Protein AF-A0A074Z3B7-F1 (afdb_monomer_lite)

Structure (mmCIF, N/CA/C/O backbone):
data_AF-A0A074Z3B7-F1
#
_entry.id   AF-A0A074Z3B7-F1
#
loop_
_atom_site.group_PDB
_atom_site.id
_atom_site.type_symbol
_atom_site.label_atom_id
_atom_site.label_alt_id
_atom_site.label_comp_id
_atom_site.label_asym_id
_atom_site.label_entity_id
_atom_site.label_seq_id
_atom_site.pdbx_PDB_ins_code
_atom_site.Cartn_x
_atom_site.Cartn_y
_atom_site.Cartn_z
_atom_site.occupancy
_atom_site.B_iso_or_equiv
_atom_site.auth_seq_id
_atom_site.auth_comp_id
_atom_site.auth_asym_id
_atom_site.auth_atom_id
_atom_site.pdbx_PDB_model_num
ATOM 1 N N . MET A 1 1 ? 7.297 -13.290 53.039 1.00 40.12 1 MET A N 1
ATOM 2 C CA . MET A 1 1 ? 6.515 -14.105 52.081 1.00 40.12 1 MET A CA 1
ATOM 3 C C . MET A 1 1 ? 5.175 -13.427 51.893 1.00 40.12 1 MET A C 1
ATOM 5 O O . MET A 1 1 ? 4.177 -13.802 52.495 1.00 40.12 1 MET A O 1
ATOM 9 N N . GLU A 1 2 ? 5.227 -12.321 51.163 1.00 42.06 2 GLU A N 1
ATOM 10 C CA . GLU A 1 2 ? 4.151 -11.349 51.040 1.00 42.06 2 GLU A CA 1
ATOM 11 C C . GLU A 1 2 ? 3.386 -11.585 49.737 1.00 42.06 2 GLU A C 1
ATOM 13 O O . GLU A 1 2 ? 3.934 -12.048 48.737 1.00 42.06 2 GLU A O 1
ATOM 18 N N . LYS A 1 3 ? 2.086 -11.333 49.813 1.00 42.34 3 LYS A N 1
ATOM 19 C CA . LYS A 1 3 ? 1.048 -11.632 48.832 1.00 42.34 3 LYS A CA 1
ATOM 20 C C . LYS A 1 3 ? 1.344 -11.033 47.449 1.00 42.34 3 LYS A C 1
ATOM 22 O O . LYS A 1 3 ? 1.375 -9.820 47.297 1.00 42.34 3 LYS A O 1
ATOM 27 N N . LEU A 1 4 ? 1.364 -11.878 46.420 1.00 40.72 4 LEU A N 1
ATOM 28 C CA . LEU A 1 4 ? 0.989 -11.506 45.049 1.00 40.72 4 LEU A CA 1
ATOM 29 C C . LEU A 1 4 ? -0.261 -12.300 44.661 1.00 40.72 4 LEU A C 1
ATOM 31 O O . LEU A 1 4 ? -0.285 -13.097 43.728 1.00 40.72 4 LEU A O 1
ATOM 35 N N . THR A 1 5 ? -1.333 -12.089 45.425 1.00 40.31 5 THR A N 1
ATOM 36 C CA . THR A 1 5 ? -2.681 -12.359 44.935 1.00 40.31 5 THR A CA 1
ATOM 37 C C . THR A 1 5 ? -2.939 -11.396 43.790 1.00 40.31 5 THR A C 1
ATOM 39 O O . THR A 1 5 ? -3.138 -10.202 44.002 1.00 40.31 5 THR A O 1
ATOM 42 N N . PHE A 1 6 ? -2.895 -11.947 42.583 1.00 37.88 6 PHE A N 1
ATOM 43 C CA . PHE A 1 6 ? -3.385 -11.384 41.338 1.00 37.88 6 PHE A CA 1
ATOM 44 C C . PHE A 1 6 ? -4.831 -10.899 41.539 1.00 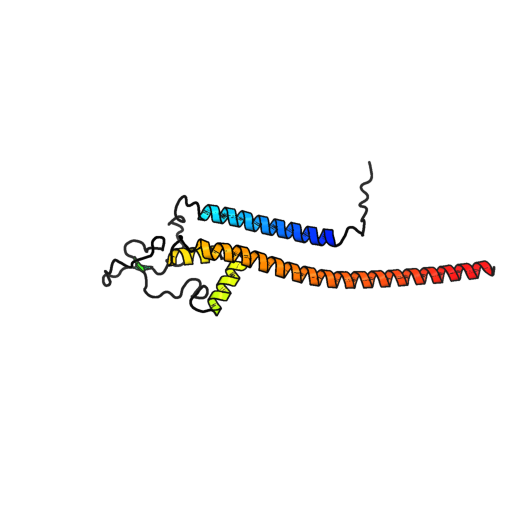37.88 6 PHE A C 1
ATOM 46 O O . PHE A 1 6 ? -5.793 -11.630 41.306 1.00 37.88 6 PHE A O 1
ATOM 53 N N . GLN A 1 7 ? -5.002 -9.675 42.047 1.00 35.88 7 GLN A N 1
ATOM 54 C CA . GLN A 1 7 ? -6.291 -9.004 42.027 1.00 35.88 7 GLN A CA 1
ATOM 55 C C . GLN A 1 7 ? -6.595 -8.669 40.571 1.00 35.88 7 GLN A C 1
ATOM 57 O O . GLN A 1 7 ? -6.155 -7.662 40.019 1.00 35.88 7 GLN A O 1
ATOM 62 N N . ALA A 1 8 ? -7.378 -9.547 39.954 1.00 42.56 8 ALA A N 1
ATOM 63 C CA . ALA A 1 8 ? -8.178 -9.220 38.796 1.00 42.56 8 ALA A CA 1
ATOM 64 C C . ALA A 1 8 ? -9.130 -8.075 39.179 1.00 42.56 8 ALA A C 1
ATOM 66 O O . ALA A 1 8 ? -10.217 -8.306 39.702 1.00 42.56 8 ALA A O 1
ATOM 67 N N . HIS A 1 9 ? -8.713 -6.831 38.943 1.00 36.38 9 HIS A N 1
ATOM 68 C CA . HIS A 1 9 ? -9.614 -5.683 38.879 1.00 36.38 9 HIS A CA 1
ATOM 69 C C . HIS A 1 9 ? -10.374 -5.740 37.541 1.00 36.38 9 HIS A C 1
ATOM 71 O O . HIS A 1 9 ? -9.754 -5.551 36.493 1.00 36.38 9 HIS A O 1
ATOM 77 N N . PRO A 1 10 ? -11.704 -5.958 37.516 1.00 48.88 10 PRO A N 1
ATOM 78 C CA . PRO A 1 10 ? -12.456 -6.116 36.271 1.00 48.88 10 PRO A CA 1
ATOM 79 C C . PRO A 1 10 ? -12.966 -4.778 35.695 1.00 48.88 10 PRO A C 1
ATOM 81 O O . PRO A 1 10 ? -13.980 -4.759 35.007 1.00 48.88 10 PRO A O 1
ATOM 84 N N . ILE A 1 11 ? -12.307 -3.650 35.992 1.00 47.75 11 ILE A N 1
ATOM 85 C CA . ILE A 1 11 ? -12.804 -2.291 35.670 1.00 47.75 11 ILE A CA 1
ATOM 86 C C . ILE A 1 11 ? -11.688 -1.390 35.105 1.00 47.75 11 ILE A C 1
ATOM 88 O O . ILE A 1 11 ? -11.757 -0.167 35.170 1.00 47.75 11 ILE A O 1
ATOM 92 N N . LEU A 1 12 ? -10.617 -1.957 34.543 1.00 48.41 12 LEU A N 1
ATOM 93 C CA . LEU A 1 12 ? -9.568 -1.143 33.921 1.00 48.41 12 LEU A CA 1
ATOM 94 C C . LEU A 1 12 ? -9.894 -0.846 32.448 1.00 48.41 12 LEU A C 1
ATOM 96 O O . LEU A 1 12 ? -9.324 -1.424 31.532 1.00 48.41 12 LEU A O 1
ATOM 100 N N . ASN A 1 13 ? -10.844 0.074 32.288 1.00 52.31 13 ASN A N 1
ATOM 101 C CA . ASN A 1 13 ? -11.147 0.950 31.154 1.00 52.31 13 ASN A CA 1
ATOM 102 C C . ASN A 1 13 ? -10.985 0.398 29.714 1.00 52.31 13 ASN A C 1
ATOM 104 O O . ASN A 1 13 ? -9.855 0.225 29.246 1.00 52.31 13 ASN A O 1
ATOM 108 N N . PRO A 1 14 ? -12.077 0.305 28.922 1.00 53.44 14 PRO A N 1
ATOM 109 C CA . PRO A 1 14 ? -12.024 -0.064 27.499 1.00 53.44 14 PRO A CA 1
ATOM 110 C C . PRO A 1 14 ? -11.185 0.920 26.672 1.00 53.44 14 PRO A C 1
ATOM 112 O O . PRO A 1 14 ? -10.509 0.520 25.728 1.00 53.44 14 PRO A O 1
ATOM 115 N N . PHE A 1 15 ? -11.104 2.182 27.100 1.00 47.88 15 PHE A N 1
ATOM 116 C CA . PHE A 1 15 ? -10.190 3.159 26.518 1.00 47.88 15 PHE A CA 1
ATOM 117 C C . PHE A 1 15 ? -8.730 2.745 26.631 1.00 47.88 15 PHE A C 1
ATOM 119 O O . PHE A 1 15 ? -7.983 3.024 25.708 1.00 47.88 15 PHE A O 1
ATOM 126 N N . ARG A 1 16 ? -8.313 2.059 27.704 1.00 53.72 16 ARG A N 1
ATOM 127 C CA . ARG A 1 16 ? -6.918 1.649 27.915 1.00 53.72 16 ARG A CA 1
ATOM 128 C C . ARG A 1 16 ? -6.552 0.453 27.040 1.00 53.72 16 ARG A C 1
ATOM 130 O O . ARG A 1 16 ? -5.456 0.446 26.505 1.00 53.72 16 ARG A O 1
ATOM 137 N N . ALA A 1 17 ? -7.452 -0.510 26.834 1.00 56.09 17 ALA A N 1
ATOM 138 C CA . ALA A 1 17 ? -7.214 -1.655 25.947 1.00 56.09 17 ALA A CA 1
ATOM 139 C C . ALA A 1 17 ? -7.190 -1.250 24.463 1.00 56.09 17 ALA A C 1
ATOM 141 O O . ALA A 1 17 ? -6.317 -1.696 23.717 1.00 56.09 17 ALA A O 1
ATOM 142 N N . THR A 1 18 ? -8.086 -0.352 24.045 1.00 56.75 18 THR A N 1
ATOM 143 C CA . THR A 1 18 ? -8.039 0.241 22.704 1.00 56.75 18 THR A CA 1
ATOM 144 C C . THR A 1 18 ? -6.824 1.155 22.567 1.00 56.75 18 THR A C 1
ATOM 146 O O . THR A 1 18 ? -6.118 1.039 21.576 1.00 56.75 18 THR A O 1
ATOM 149 N N . LEU A 1 19 ? -6.470 1.963 23.581 1.00 55.41 19 LEU A N 1
ATOM 150 C CA . LEU A 1 19 ? -5.220 2.740 23.577 1.00 55.41 19 LEU A CA 1
ATOM 151 C C . LEU A 1 19 ? -3.985 1.855 23.510 1.00 55.41 19 LEU A C 1
ATOM 153 O O . LEU A 1 19 ? -3.009 2.274 22.916 1.00 55.41 19 LEU A O 1
ATOM 157 N N . ILE A 1 20 ? -3.969 0.693 24.163 1.00 66.56 20 ILE A N 1
ATOM 158 C CA . ILE A 1 20 ? -2.819 -0.215 24.152 1.00 66.56 20 ILE A CA 1
ATOM 159 C C . ILE A 1 20 ? -2.705 -0.862 22.778 1.00 66.56 20 ILE A C 1
ATOM 161 O O . ILE A 1 20 ? -1.620 -0.842 22.224 1.00 66.56 20 ILE A O 1
ATOM 165 N N . ASN A 1 21 ? -3.796 -1.347 22.180 1.00 59.31 21 ASN A N 1
ATOM 166 C CA . ASN A 1 21 ? -3.753 -1.889 20.819 1.00 59.31 21 ASN A CA 1
ATOM 167 C C . ASN A 1 21 ? -3.415 -0.812 19.786 1.00 59.31 21 ASN A C 1
ATOM 169 O O . ASN A 1 21 ? -2.602 -1.052 18.903 1.00 59.31 21 ASN A O 1
ATOM 173 N N . VAL A 1 22 ? -3.959 0.396 19.931 1.00 63.12 22 VAL A N 1
ATOM 174 C CA . VAL A 1 22 ? -3.634 1.549 19.086 1.00 63.12 22 VAL A CA 1
ATOM 175 C C . VAL A 1 22 ? -2.201 2.006 19.324 1.00 63.12 22 VAL A C 1
ATOM 177 O O . VAL A 1 22 ? -1.519 2.276 18.356 1.00 63.12 22 VAL A O 1
ATOM 180 N N . LYS A 1 23 ? -1.685 2.017 20.559 1.00 65.88 23 LYS A N 1
ATOM 181 C CA . LYS A 1 23 ? -0.279 2.335 20.856 1.00 65.88 23 LYS A CA 1
ATOM 182 C C . LYS A 1 23 ? 0.667 1.257 20.374 1.00 65.88 23 LYS A C 1
ATOM 184 O O . LYS A 1 23 ? 1.717 1.617 19.884 1.00 65.88 23 LYS A O 1
ATOM 189 N N . VAL A 1 24 ? 0.327 -0.023 20.496 1.00 68.88 24 VAL A N 1
ATOM 190 C CA . VAL A 1 24 ? 1.123 -1.154 19.998 1.00 68.88 24 VAL A CA 1
ATOM 191 C C . VAL A 1 24 ? 1.102 -1.172 18.478 1.00 68.88 24 VAL A C 1
ATOM 193 O O . VAL A 1 24 ? 2.138 -1.407 17.874 1.00 68.88 24 VAL A O 1
ATOM 196 N N . THR A 1 25 ? -0.030 -0.852 17.852 1.00 63.62 25 THR A N 1
ATOM 197 C CA . THR A 1 25 ? -0.125 -0.775 16.393 1.00 63.62 25 THR A CA 1
ATOM 198 C C . THR A 1 25 ? 0.515 0.496 15.854 1.00 63.62 25 THR A C 1
ATOM 200 O O . THR A 1 25 ? 1.239 0.418 14.876 1.00 63.62 25 THR A O 1
ATOM 203 N N . LEU A 1 26 ? 0.363 1.644 16.517 1.00 61.47 26 LEU A N 1
ATOM 204 C CA . LEU A 1 26 ? 1.121 2.861 16.224 1.00 61.47 26 LEU A CA 1
ATOM 205 C C . LEU A 1 26 ? 2.604 2.654 16.492 1.00 61.47 26 LEU A C 1
ATOM 207 O O . LEU A 1 26 ? 3.389 3.140 15.703 1.00 61.47 26 LEU A O 1
ATOM 211 N N . LEU A 1 27 ? 3.016 1.928 17.534 1.00 67.38 27 LEU A N 1
ATOM 212 C CA . LEU A 1 27 ? 4.416 1.574 17.781 1.00 67.38 27 LEU A CA 1
ATOM 213 C C . LEU A 1 27 ? 4.923 0.629 16.702 1.00 67.38 27 LEU A C 1
ATOM 215 O O . LEU A 1 27 ? 5.980 0.891 16.165 1.00 67.38 27 LEU A O 1
ATOM 219 N N . ALA A 1 28 ? 4.190 -0.418 16.327 1.00 65.38 28 ALA A N 1
ATOM 220 C CA . ALA A 1 28 ? 4.590 -1.357 15.281 1.00 65.38 28 ALA A CA 1
ATOM 221 C C . ALA A 1 28 ? 4.605 -0.701 13.892 1.00 65.38 28 ALA A C 1
ATOM 223 O O . ALA A 1 28 ? 5.526 -0.932 13.115 1.00 65.38 28 ALA A O 1
ATOM 224 N N . CYS A 1 29 ? 3.624 0.153 13.596 1.00 61.91 29 CYS A N 1
ATOM 225 C CA . CYS A 1 29 ? 3.550 0.963 12.386 1.00 61.91 29 CYS A CA 1
ATOM 226 C C . CYS A 1 29 ? 4.651 2.019 12.389 1.00 61.91 29 CYS A C 1
ATOM 228 O O . CYS A 1 29 ? 5.319 2.173 11.384 1.00 61.91 29 CYS A O 1
ATOM 230 N N . SER A 1 30 ? 4.917 2.681 13.515 1.00 62.59 30 SER A N 1
ATOM 231 C CA . SER A 1 30 ? 6.027 3.632 13.642 1.00 62.59 30 SER A CA 1
ATOM 232 C C . SER A 1 30 ? 7.367 2.917 13.552 1.00 62.59 30 SER A C 1
ATOM 234 O O . SER A 1 30 ? 8.251 3.423 12.895 1.00 62.59 30 SER A O 1
ATOM 236 N N . PHE A 1 31 ? 7.533 1.720 14.114 1.00 63.81 31 PHE A N 1
ATOM 237 C CA . PHE A 1 31 ? 8.747 0.913 13.964 1.00 63.81 31 PHE A CA 1
ATOM 238 C C . PHE A 1 31 ? 8.930 0.447 12.521 1.00 63.81 31 PHE A C 1
ATOM 240 O O . PHE A 1 31 ? 10.048 0.493 12.017 1.00 63.81 31 PHE A O 1
ATOM 247 N N . ARG A 1 32 ? 7.858 0.033 11.832 1.00 66.94 32 ARG A N 1
ATOM 248 C CA . ARG A 1 32 ? 7.906 -0.303 10.403 1.00 66.94 32 ARG A CA 1
ATOM 249 C C . ARG A 1 32 ? 8.193 0.928 9.556 1.00 66.94 32 ARG A C 1
ATOM 251 O O . ARG A 1 32 ? 9.067 0.832 8.718 1.00 66.94 32 ARG A O 1
ATOM 258 N N . VAL A 1 33 ? 7.563 2.072 9.820 1.00 62.81 33 VAL A N 1
ATOM 259 C CA . VAL A 1 33 ? 7.764 3.351 9.114 1.00 62.81 33 VAL A CA 1
ATOM 260 C C . VAL A 1 33 ? 9.136 3.966 9.414 1.00 62.81 33 VAL A C 1
ATOM 262 O O . VAL A 1 33 ? 9.744 4.530 8.520 1.00 62.81 33 VAL A O 1
ATOM 265 N N . VAL A 1 34 ? 9.675 3.825 10.628 1.00 60.62 34 VAL A N 1
ATOM 266 C CA . VAL A 1 34 ? 11.030 4.272 11.004 1.00 60.62 34 VAL A CA 1
ATOM 267 C C . VAL A 1 34 ? 12.074 3.349 10.388 1.00 60.62 34 VAL A C 1
ATOM 269 O O . VAL A 1 34 ? 13.040 3.830 9.809 1.00 60.62 34 VAL A O 1
ATOM 272 N N . ARG A 1 35 ? 11.858 2.029 10.414 1.00 65.25 35 ARG A N 1
ATOM 273 C CA . ARG A 1 35 ? 12.704 1.068 9.693 1.00 65.25 35 ARG A CA 1
ATOM 274 C C . ARG A 1 35 ? 12.615 1.266 8.177 1.00 65.25 35 ARG A C 1
ATOM 276 O O . ARG A 1 35 ? 13.620 1.110 7.505 1.00 65.25 35 ARG A O 1
ATOM 283 N N . PHE A 1 36 ? 11.453 1.652 7.659 1.00 65.81 36 PHE A N 1
ATOM 284 C CA . PHE A 1 36 ? 11.189 2.001 6.261 1.00 65.81 36 PHE A CA 1
ATOM 285 C C . PHE A 1 36 ? 11.860 3.325 5.882 1.00 65.81 36 PHE A C 1
ATOM 287 O O . PHE A 1 36 ? 12.543 3.380 4.872 1.00 65.81 36 PHE A O 1
ATOM 294 N N . GLY A 1 37 ? 11.778 4.357 6.723 1.00 64.50 37 GLY A N 1
ATOM 295 C CA . GLY A 1 37 ? 12.479 5.628 6.548 1.00 64.50 37 GLY A CA 1
ATOM 296 C C . GLY A 1 37 ? 13.996 5.475 6.634 1.00 64.50 37 GLY A C 1
ATOM 297 O O . GLY A 1 37 ? 14.712 6.096 5.860 1.00 64.50 37 GLY A O 1
ATOM 298 N N . GLN A 1 38 ? 14.494 4.594 7.506 1.00 61.69 38 GLN A N 1
ATOM 299 C CA . GLN A 1 38 ? 15.915 4.262 7.603 1.00 61.69 38 GLN A CA 1
ATOM 300 C C . GLN A 1 38 ? 16.391 3.388 6.435 1.00 61.69 38 GLN A C 1
ATOM 302 O O . GLN A 1 38 ? 17.505 3.569 5.958 1.00 61.69 38 GLN A O 1
ATOM 307 N N . LEU A 1 39 ? 15.539 2.494 5.928 1.00 62.03 39 LEU A N 1
ATOM 308 C CA . LEU A 1 39 ? 15.786 1.715 4.716 1.00 62.03 39 LEU A CA 1
ATOM 309 C C . LEU A 1 39 ? 15.801 2.616 3.467 1.00 62.03 39 LEU A C 1
ATOM 311 O O . LEU A 1 39 ? 16.690 2.489 2.638 1.00 62.03 39 LEU A O 1
ATOM 315 N N . ILE A 1 40 ? 14.882 3.578 3.367 1.00 63.12 40 ILE A N 1
ATOM 316 C CA . ILE A 1 40 ? 14.863 4.588 2.300 1.00 63.12 40 ILE A CA 1
ATOM 317 C C . ILE A 1 40 ? 16.068 5.513 2.402 1.00 63.12 40 ILE A C 1
ATOM 319 O O . ILE A 1 40 ? 16.690 5.765 1.384 1.00 63.12 40 ILE A O 1
ATOM 323 N N . LEU A 1 41 ? 16.447 5.975 3.597 1.00 57.31 41 LEU A N 1
ATOM 324 C CA . LEU A 1 41 ? 17.668 6.764 3.783 1.00 57.31 41 LEU A CA 1
ATOM 325 C C . LEU A 1 41 ? 18.921 5.985 3.371 1.00 57.31 41 LEU A C 1
ATOM 327 O O . LEU A 1 41 ? 19.820 6.573 2.782 1.00 57.31 41 LEU A O 1
ATOM 331 N N . LEU A 1 42 ? 18.962 4.671 3.610 1.00 57.88 42 LEU A N 1
ATOM 332 C CA . LEU A 1 42 ? 20.016 3.795 3.088 1.00 57.88 42 LEU A CA 1
ATOM 333 C C . LEU A 1 42 ? 19.966 3.637 1.557 1.00 57.88 42 LEU A C 1
ATOM 335 O O . LEU A 1 42 ? 21.000 3.377 0.955 1.00 57.88 42 LEU A O 1
ATOM 339 N N . PHE A 1 43 ? 18.804 3.815 0.921 1.00 56.66 43 PHE A N 1
ATOM 340 C CA . PHE A 1 43 ? 18.666 3.793 -0.541 1.00 56.66 43 PHE A CA 1
ATOM 341 C C . PHE A 1 43 ? 18.907 5.155 -1.207 1.00 56.66 43 PHE A C 1
ATOM 343 O O . PHE A 1 43 ? 19.401 5.195 -2.329 1.00 56.66 43 PHE A O 1
ATOM 350 N N . THR A 1 44 ? 18.610 6.271 -0.534 1.00 55.81 44 THR A N 1
ATOM 351 C CA . THR A 1 44 ? 18.886 7.626 -1.039 1.00 55.81 44 THR A CA 1
ATOM 352 C C . THR A 1 44 ? 20.321 8.071 -0.752 1.00 55.81 44 THR A C 1
ATOM 354 O O . THR A 1 44 ? 20.862 8.889 -1.489 1.00 55.81 44 THR A O 1
ATOM 357 N N . VAL A 1 45 ? 20.954 7.547 0.308 1.00 49.72 45 VAL A N 1
ATOM 358 C CA . VAL A 1 45 ? 22.386 7.730 0.596 1.00 49.72 45 VAL A CA 1
ATOM 359 C C . VAL A 1 45 ? 23.141 6.530 0.026 1.00 49.72 45 VAL A C 1
ATOM 361 O O . VAL A 1 45 ? 23.458 5.573 0.719 1.00 49.72 45 VAL A O 1
ATOM 364 N N . ASN A 1 46 ? 23.364 6.593 -1.282 1.00 61.19 46 ASN A N 1
ATOM 365 C CA . ASN A 1 46 ? 24.074 5.625 -2.116 1.00 61.19 46 ASN A CA 1
ATOM 366 C C . ASN A 1 46 ? 25.561 5.532 -1.701 1.00 61.19 46 ASN A C 1
ATOM 368 O O . ASN A 1 46 ? 26.242 6.555 -1.808 1.00 61.19 46 ASN A O 1
ATOM 372 N N . PRO A 1 47 ? 26.121 4.377 -1.285 1.00 46.31 47 PRO A N 1
ATOM 373 C CA . PRO A 1 47 ? 27.567 4.216 -1.317 1.00 46.31 47 PRO A CA 1
ATOM 374 C C . PRO A 1 47 ? 28.043 3.451 -2.549 1.00 46.31 47 PRO A C 1
ATOM 376 O O . PRO A 1 47 ? 29.202 3.606 -2.878 1.00 46.31 47 PRO A O 1
ATOM 379 N N . ASP A 1 48 ? 27.186 2.696 -3.236 1.00 42.53 48 ASP A N 1
ATOM 380 C CA . ASP A 1 48 ? 27.420 2.116 -4.557 1.00 42.53 48 ASP A CA 1
ATOM 381 C C . ASP A 1 48 ? 26.101 1.514 -5.045 1.00 42.53 48 ASP A C 1
ATOM 383 O O . ASP A 1 48 ? 25.296 1.025 -4.244 1.00 42.53 48 ASP A O 1
ATOM 387 N N . ARG A 1 49 ? 25.894 1.525 -6.365 1.00 51.53 49 ARG A N 1
ATOM 388 C CA . ARG A 1 49 ? 24.858 0.748 -7.057 1.00 51.53 49 ARG A CA 1
ATOM 389 C C . ARG A 1 49 ? 24.649 -0.601 -6.360 1.00 51.53 49 ARG A C 1
ATOM 391 O O . ARG A 1 49 ? 25.636 -1.236 -5.985 1.00 51.53 49 ARG A O 1
ATOM 398 N N . LEU A 1 50 ? 23.390 -1.057 -6.268 1.00 45.78 50 LEU A N 1
ATOM 399 C CA . LEU A 1 50 ? 23.040 -2.468 -6.030 1.00 45.78 50 LEU A CA 1
ATOM 400 C C . LEU A 1 50 ? 24.163 -3.345 -6.612 1.00 45.78 50 LEU A C 1
ATOM 402 O O . LEU A 1 50 ? 24.479 -3.119 -7.788 1.00 45.78 50 LEU A O 1
ATOM 406 N N . PRO A 1 51 ? 24.810 -4.251 -5.847 1.00 41.34 51 PRO A N 1
ATOM 407 C CA . PRO A 1 51 ? 25.970 -4.970 -6.351 1.00 41.34 51 PRO A CA 1
ATOM 408 C C . PRO A 1 51 ? 25.590 -5.561 -7.703 1.00 41.34 51 PRO A C 1
ATOM 410 O O . PRO A 1 51 ? 24.655 -6.357 -7.802 1.00 41.34 51 PRO A O 1
ATOM 413 N N . LEU A 1 52 ? 26.291 -5.115 -8.749 1.00 44.19 52 LEU A N 1
ATOM 414 C CA . LEU A 1 52 ? 26.106 -5.487 -10.157 1.00 44.19 52 LEU A CA 1
ATOM 415 C C . LEU A 1 52 ? 26.401 -6.984 -10.412 1.00 44.19 52 LEU A C 1
ATOM 417 O O . LEU A 1 52 ? 26.727 -7.387 -11.523 1.00 44.19 52 LEU A O 1
ATOM 421 N N . SER A 1 53 ? 26.318 -7.820 -9.379 1.00 40.12 53 SER A N 1
ATOM 422 C CA . SER A 1 53 ? 26.791 -9.194 -9.328 1.00 40.12 53 SER A CA 1
ATOM 423 C C . SER A 1 53 ? 25.955 -10.092 -8.406 1.00 40.12 53 SER A C 1
ATOM 425 O O . SER A 1 53 ? 26.491 -11.047 -7.847 1.00 40.12 53 SER A O 1
ATOM 427 N N . LEU A 1 54 ? 24.636 -9.874 -8.267 1.00 42.44 54 LEU A N 1
ATOM 428 C CA . LEU A 1 54 ? 23.781 -11.026 -7.951 1.00 42.44 54 LEU A CA 1
ATOM 429 C C . LEU A 1 54 ? 23.523 -11.812 -9.249 1.00 42.44 54 LEU A C 1
ATOM 431 O O . LEU A 1 54 ? 22.907 -11.272 -10.169 1.00 42.44 54 LEU A O 1
ATOM 435 N N . PRO A 1 55 ? 23.952 -13.085 -9.338 1.00 43.47 55 PRO A N 1
ATOM 436 C CA . PRO A 1 55 ? 23.974 -13.864 -10.579 1.00 43.47 55 PRO A CA 1
ATOM 437 C C . PRO A 1 55 ? 22.581 -14.331 -11.043 1.00 43.47 55 PRO A C 1
ATOM 439 O O . PRO A 1 55 ? 22.477 -15.203 -11.895 1.00 43.47 55 PRO A O 1
ATOM 442 N N . ASN A 1 56 ? 21.505 -13.777 -10.478 1.00 45.88 56 ASN A N 1
ATOM 443 C CA . ASN A 1 56 ? 20.121 -14.137 -10.776 1.00 45.88 56 ASN A CA 1
ATOM 444 C C . ASN A 1 56 ? 19.173 -12.944 -10.548 1.00 45.88 56 ASN A C 1
ATOM 446 O O . ASN A 1 56 ? 18.180 -13.038 -9.827 1.00 45.88 56 ASN A O 1
ATOM 450 N N . ARG A 1 57 ? 19.451 -11.789 -11.172 1.00 56.25 57 ARG A N 1
ATOM 451 C CA . ARG A 1 57 ? 18.386 -10.804 -11.431 1.00 56.25 57 ARG A CA 1
ATOM 452 C C . ARG A 1 57 ? 17.496 -11.450 -12.492 1.00 56.25 57 ARG A C 1
ATOM 454 O O . ARG A 1 57 ? 17.865 -11.456 -13.658 1.00 56.25 57 ARG A O 1
ATOM 461 N N . ALA A 1 58 ? 16.419 -12.106 -12.059 1.00 44.62 58 ALA A N 1
ATOM 462 C CA . ALA A 1 58 ? 15.755 -13.212 -12.762 1.00 44.62 58 ALA A CA 1
ATOM 463 C C . ALA A 1 58 ? 15.347 -12.975 -14.227 1.00 44.62 58 ALA A C 1
ATOM 465 O O . ALA A 1 58 ? 15.027 -13.940 -14.902 1.00 44.62 58 ALA A O 1
ATOM 466 N N . ASN A 1 59 ? 15.377 -11.747 -14.739 1.00 52.56 59 ASN A N 1
ATOM 467 C CA . ASN A 1 59 ? 15.358 -11.439 -16.161 1.00 52.56 59 ASN A CA 1
ATOM 468 C C . ASN A 1 59 ? 16.119 -10.125 -16.333 1.00 52.56 59 ASN A C 1
ATOM 470 O O . ASN A 1 59 ? 15.715 -9.120 -15.745 1.00 52.56 59 A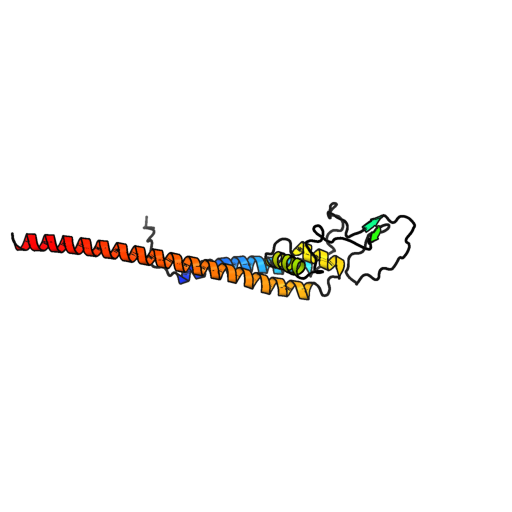SN A O 1
ATOM 474 N N . LEU A 1 60 ? 17.219 -10.116 -17.094 1.00 53.78 60 LEU A N 1
ATOM 475 C CA . LEU A 1 60 ? 17.846 -8.866 -17.522 1.00 53.78 60 LEU A CA 1
ATOM 476 C C . LEU A 1 60 ? 16.725 -7.990 -18.092 1.00 53.78 60 LEU A C 1
ATOM 478 O O . LEU A 1 60 ? 16.069 -8.404 -19.052 1.00 53.78 60 LEU A O 1
ATOM 482 N N . ALA A 1 61 ? 16.488 -6.813 -17.501 1.00 63.91 61 ALA A N 1
ATOM 483 C CA . ALA A 1 61 ? 15.716 -5.751 -18.147 1.00 63.91 61 ALA A CA 1
ATOM 484 C C . ALA A 1 61 ? 16.093 -5.740 -19.631 1.00 63.91 61 ALA A C 1
ATOM 486 O O . ALA A 1 61 ? 17.269 -5.922 -19.917 1.00 63.91 61 ALA A O 1
ATOM 487 N N . PRO A 1 62 ? 15.126 -5.663 -20.549 1.00 71.44 62 PRO A N 1
ATOM 488 C CA . PRO A 1 62 ? 15.040 -6.483 -21.756 1.00 71.44 62 PRO A CA 1
ATOM 489 C C . PRO A 1 62 ? 16.286 -6.420 -22.657 1.00 71.44 62 PRO A C 1
ATOM 491 O O . PRO A 1 62 ? 16.264 -5.810 -23.715 1.00 71.44 62 PRO A O 1
ATOM 494 N N . CYS A 1 63 ? 17.381 -7.060 -22.262 1.00 75.69 63 CYS A N 1
ATOM 495 C CA . CYS A 1 63 ? 18.654 -7.028 -22.964 1.00 75.69 63 CYS A CA 1
ATOM 496 C C . CYS A 1 63 ? 18.757 -8.298 -23.803 1.00 75.69 63 CYS A C 1
ATOM 498 O O . CYS A 1 63 ? 18.684 -9.409 -23.281 1.00 75.69 63 CYS A O 1
ATOM 500 N N . THR A 1 64 ? 18.953 -8.140 -25.105 1.00 75.19 64 THR A N 1
ATOM 501 C CA . THR A 1 64 ? 19.194 -9.250 -26.033 1.00 75.19 64 THR A CA 1
ATOM 502 C C . THR A 1 64 ? 20.624 -9.177 -26.563 1.00 75.19 64 THR A C 1
ATOM 504 O O . THR A 1 64 ? 21.136 -8.065 -26.737 1.00 75.19 64 THR A O 1
ATOM 507 N N . PRO A 1 65 ? 21.299 -10.322 -26.786 1.00 74.06 65 PRO A N 1
ATOM 508 C CA . PRO A 1 65 ? 22.652 -10.322 -27.324 1.00 74.06 65 PRO A CA 1
ATOM 509 C C . PRO A 1 65 ? 22.656 -9.672 -28.709 1.00 74.06 65 PRO A C 1
ATOM 511 O O . PRO A 1 65 ? 21.794 -9.944 -29.550 1.00 74.06 65 PRO A O 1
ATOM 514 N N . GLN A 1 66 ? 23.622 -8.791 -28.933 1.00 69.44 66 GLN A N 1
ATOM 515 C CA . GLN A 1 66 ? 23.779 -8.058 -30.177 1.00 69.44 66 GLN A CA 1
ATOM 516 C C . GLN A 1 66 ? 24.234 -9.015 -31.288 1.00 69.44 66 GLN A C 1
ATOM 518 O O . GLN A 1 66 ? 25.412 -9.333 -31.410 1.00 69.44 66 GLN A O 1
ATOM 523 N N . ASN A 1 67 ? 23.300 -9.472 -32.124 1.00 64.06 67 ASN A N 1
ATOM 524 C CA . ASN A 1 67 ? 23.638 -10.011 -33.441 1.00 64.06 67 ASN A CA 1
ATOM 525 C C . ASN A 1 67 ? 23.880 -8.819 -34.384 1.00 64.06 67 ASN A C 1
ATOM 527 O O . ASN A 1 67 ? 23.180 -7.815 -34.284 1.00 64.06 67 ASN A O 1
ATOM 531 N N . LEU A 1 68 ? 24.878 -8.916 -35.265 1.00 56.78 68 LEU A N 1
ATOM 532 C CA . LEU A 1 68 ? 25.534 -7.865 -36.074 1.00 56.78 68 LEU A CA 1
ATOM 533 C C . LEU A 1 68 ? 24.640 -7.025 -37.038 1.00 56.78 68 LEU A C 1
ATOM 535 O O . LEU A 1 68 ? 25.110 -6.588 -38.080 1.00 56.78 68 LEU A O 1
ATOM 539 N N . ALA A 1 69 ? 23.361 -6.774 -36.749 1.00 52.59 69 ALA A N 1
ATOM 540 C CA . ALA A 1 69 ? 22.423 -6.114 -37.665 1.00 52.59 69 ALA A CA 1
ATOM 541 C C . ALA A 1 69 ? 21.668 -4.898 -37.089 1.00 52.59 69 ALA A C 1
ATOM 543 O O . ALA A 1 69 ? 20.742 -4.408 -37.729 1.00 52.59 69 ALA A O 1
ATOM 544 N N . SER A 1 70 ? 22.051 -4.357 -35.929 1.00 53.81 70 SER A N 1
ATOM 545 C CA . SER A 1 70 ? 21.479 -3.084 -35.457 1.00 53.81 70 SER A CA 1
ATOM 546 C C . SER A 1 70 ? 22.456 -2.283 -34.601 1.00 53.81 70 SER A C 1
ATOM 548 O O . SER A 1 70 ? 22.262 -2.073 -33.403 1.00 53.81 70 SER A O 1
ATOM 550 N N . SER A 1 71 ? 23.527 -1.812 -35.233 1.00 51.41 71 SER A N 1
ATOM 551 C CA . SER A 1 71 ? 24.337 -0.714 -34.708 1.00 51.41 71 SER A CA 1
ATOM 552 C C . SER A 1 71 ? 23.583 0.604 -34.888 1.00 51.41 71 SER A C 1
ATOM 554 O O . SER A 1 71 ? 23.854 1.374 -35.802 1.00 51.41 71 SER A O 1
ATOM 556 N N . THR A 1 72 ? 22.634 0.876 -33.999 1.00 52.75 72 THR A N 1
ATOM 557 C CA . THR A 1 72 ? 22.232 2.248 -33.665 1.00 52.75 72 THR A CA 1
ATOM 558 C C . THR A 1 72 ? 22.480 2.445 -32.182 1.00 52.75 72 THR A C 1
ATOM 560 O O . THR A 1 72 ? 21.584 2.413 -31.345 1.00 52.75 72 THR A O 1
ATOM 563 N N . SER A 1 73 ? 23.764 2.600 -31.873 1.00 55.78 73 SER A N 1
ATOM 564 C CA . SER A 1 73 ? 24.261 3.208 -30.649 1.00 55.78 73 SER A CA 1
ATOM 565 C C . SER A 1 73 ? 23.632 4.593 -30.486 1.00 55.78 73 SER A C 1
ATOM 567 O O . SER A 1 73 ? 23.906 5.493 -31.281 1.00 55.78 73 SER A O 1
ATOM 569 N N . GLY A 1 74 ? 22.790 4.755 -29.466 1.00 51.78 74 GLY A N 1
ATOM 570 C CA . GLY A 1 74 ? 22.265 6.063 -29.075 1.00 51.78 74 GLY A CA 1
ATOM 571 C C . GLY A 1 74 ? 20.788 6.090 -28.699 1.00 51.78 74 GLY A C 1
ATOM 572 O O . GLY A 1 74 ? 20.099 7.044 -29.058 1.00 51.78 74 GLY A O 1
ATOM 573 N N . ALA A 1 75 ? 20.277 5.096 -27.966 1.00 54.66 75 ALA A N 1
ATOM 574 C CA . ALA A 1 75 ? 19.059 5.344 -27.202 1.00 54.66 75 ALA A CA 1
ATOM 575 C C . ALA A 1 75 ? 19.400 6.431 -26.171 1.00 54.66 75 ALA A C 1
ATOM 577 O O . ALA A 1 75 ? 20.285 6.247 -25.338 1.00 54.66 75 ALA A O 1
ATOM 578 N N . ARG A 1 76 ? 18.769 7.604 -26.283 1.00 50.53 76 ARG A N 1
ATOM 579 C CA . ARG A 1 76 ? 18.895 8.692 -25.306 1.00 50.53 76 ARG A CA 1
ATOM 580 C C . ARG A 1 76 ? 18.215 8.246 -24.012 1.00 50.53 76 ARG A C 1
ATOM 582 O O . ARG A 1 76 ? 17.062 8.592 -23.774 1.00 50.53 76 ARG A O 1
ATOM 589 N N . THR A 1 77 ? 18.884 7.423 -23.217 1.00 59.41 77 THR A N 1
ATOM 590 C CA . THR A 1 77 ? 18.357 7.001 -21.921 1.00 59.41 77 THR A CA 1
ATOM 591 C C . THR A 1 77 ? 18.417 8.188 -20.963 1.00 59.41 77 THR A C 1
ATOM 593 O O . THR A 1 77 ? 19.371 8.972 -20.994 1.00 59.41 77 THR A O 1
ATOM 596 N N . GLN A 1 78 ? 17.384 8.362 -20.135 1.00 63.69 78 GLN A N 1
ATOM 597 C CA . GLN A 1 78 ? 17.401 9.411 -19.119 1.00 63.69 78 GLN A CA 1
ATOM 598 C C . GLN A 1 78 ? 18.578 9.191 -18.151 1.00 63.69 78 GLN A C 1
ATOM 600 O O . GLN A 1 78 ? 18.912 8.041 -17.850 1.00 63.69 78 GLN A O 1
ATOM 605 N N . PRO A 1 79 ? 19.232 10.259 -17.657 1.00 65.06 79 PRO A N 1
ATOM 606 C CA . PRO A 1 79 ? 20.297 10.118 -16.671 1.00 65.06 79 PRO A CA 1
ATOM 607 C C . PRO A 1 79 ? 19.781 9.394 -15.420 1.00 65.06 79 PRO A C 1
ATOM 609 O O . PRO A 1 79 ? 18.890 9.911 -14.753 1.00 65.06 79 PRO A O 1
ATOM 612 N N . GLY A 1 80 ? 20.352 8.228 -15.109 1.00 67.31 80 GLY A N 1
ATOM 613 C CA . GLY A 1 80 ? 19.962 7.401 -13.958 1.00 67.31 80 GLY A CA 1
ATOM 614 C C . GLY A 1 80 ? 19.177 6.133 -14.310 1.00 67.31 80 GLY A C 1
ATOM 615 O O . GLY A 1 80 ? 19.090 5.248 -13.473 1.00 67.31 80 GLY A O 1
ATOM 616 N N . ALA A 1 81 ? 18.672 6.000 -15.540 1.00 71.44 81 ALA A N 1
ATOM 617 C CA . ALA A 1 81 ? 17.992 4.784 -15.986 1.00 71.44 81 ALA A CA 1
ATOM 618 C C . ALA A 1 81 ? 18.978 3.655 -16.353 1.00 71.44 81 ALA A C 1
ATOM 620 O O . ALA A 1 81 ? 20.155 3.891 -16.652 1.00 71.44 81 ALA A O 1
ATOM 621 N N . PHE A 1 82 ? 18.488 2.414 -16.344 1.00 76.44 82 PHE A N 1
ATOM 622 C CA . PHE A 1 82 ? 19.279 1.211 -16.586 1.00 76.44 82 PHE A CA 1
ATOM 623 C C . PHE A 1 82 ? 19.818 1.158 -18.021 1.00 76.44 82 PHE A C 1
ATOM 625 O O . PHE A 1 82 ? 19.108 1.414 -18.996 1.00 76.44 82 PHE A O 1
ATOM 632 N N . VAL A 1 83 ? 21.091 0.777 -18.152 1.00 76.31 83 VAL A N 1
ATOM 633 C CA . VAL A 1 83 ? 21.779 0.613 -19.437 1.00 76.31 83 VAL A CA 1
ATOM 634 C C . VAL A 1 83 ? 22.287 -0.823 -19.539 1.00 76.31 83 VAL A C 1
ATOM 636 O O . VAL A 1 83 ? 22.946 -1.311 -18.619 1.00 76.31 83 VAL A O 1
ATOM 639 N N . CYS A 1 84 ? 21.983 -1.495 -20.655 1.00 76.75 84 CYS A N 1
ATOM 640 C CA . CYS A 1 84 ? 22.488 -2.840 -20.930 1.00 76.75 84 CYS A CA 1
ATOM 641 C C . CYS A 1 84 ? 24.032 -2.869 -20.968 1.00 76.75 84 CYS A C 1
ATOM 643 O O . CYS A 1 84 ? 24.651 -1.892 -21.397 1.00 76.75 84 CYS A O 1
ATOM 645 N N . PRO A 1 85 ? 24.660 -3.986 -20.554 1.00 73.88 85 PRO A N 1
ATOM 646 C CA . PRO A 1 85 ? 26.109 -4.168 -20.649 1.00 73.88 85 PRO A CA 1
ATOM 647 C C . PRO A 1 85 ? 26.591 -4.237 -22.109 1.00 73.88 85 PRO A C 1
ATOM 649 O O . PRO A 1 85 ? 25.797 -4.395 -23.037 1.00 73.88 85 PRO A O 1
ATOM 652 N N . GLU A 1 86 ? 27.908 -4.147 -22.316 1.00 71.50 86 GLU A N 1
ATOM 653 C CA . GLU A 1 86 ? 28.524 -4.244 -23.647 1.00 71.50 86 GLU A CA 1
ATOM 654 C C . GLU A 1 86 ? 28.098 -5.534 -24.379 1.00 71.50 86 GLU A C 1
ATOM 656 O O . GLU A 1 86 ? 27.997 -6.600 -23.771 1.00 71.50 86 GLU A O 1
ATOM 661 N N . ASN A 1 87 ? 27.851 -5.4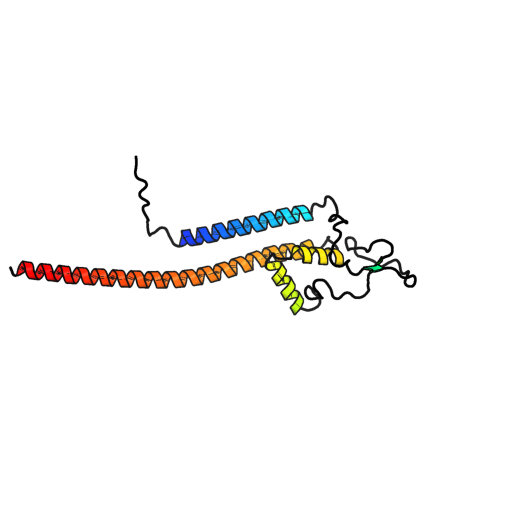39 -25.692 1.00 72.44 87 ASN A N 1
ATOM 662 C CA . ASN A 1 87 ? 27.311 -6.502 -26.562 1.00 72.44 87 ASN A CA 1
ATOM 663 C C . ASN A 1 87 ? 25.847 -6.906 -26.309 1.00 72.44 87 ASN A C 1
ATOM 665 O O . ASN A 1 87 ? 25.375 -7.889 -26.886 1.00 72.44 87 ASN A O 1
ATOM 669 N N . TYR A 1 88 ? 25.106 -6.153 -25.494 1.00 75.81 88 TYR A N 1
ATOM 670 C CA . TYR A 1 88 ? 23.666 -6.319 -25.327 1.00 75.81 88 TYR A CA 1
ATOM 671 C C . TYR A 1 88 ? 22.910 -5.065 -25.766 1.00 75.81 88 TYR A C 1
ATOM 673 O O . TYR A 1 88 ? 23.339 -3.937 -25.535 1.00 75.81 88 TYR A O 1
ATOM 681 N N . THR A 1 89 ? 21.743 -5.264 -26.375 1.00 76.50 89 THR A N 1
ATOM 682 C CA . THR A 1 89 ? 20.850 -4.179 -26.806 1.00 76.50 89 THR A CA 1
ATOM 683 C C . THR A 1 89 ? 19.482 -4.317 -26.153 1.00 76.50 89 THR A C 1
ATOM 685 O O . THR A 1 89 ? 18.981 -5.433 -25.980 1.00 76.50 89 THR A O 1
ATOM 688 N N . CYS A 1 90 ? 18.871 -3.185 -25.789 1.00 76.06 90 CYS A N 1
ATOM 689 C CA . CYS A 1 90 ? 17.507 -3.169 -25.268 1.00 76.06 90 CYS A CA 1
ATOM 690 C C . CYS A 1 90 ? 16.517 -3.604 -26.361 1.00 76.06 90 CYS A C 1
ATOM 692 O O . CYS A 1 90 ? 16.482 -3.025 -27.447 1.00 76.06 90 CYS A O 1
ATOM 694 N N . LYS A 1 91 ? 15.671 -4.589 -26.062 1.00 75.38 91 LYS A N 1
ATOM 695 C CA . LYS A 1 91 ? 14.524 -4.986 -26.877 1.00 75.38 91 LYS A CA 1
ATOM 696 C C . LYS A 1 91 ? 13.541 -3.817 -26.920 1.00 75.38 91 LYS A C 1
ATOM 698 O O . LYS A 1 91 ? 13.214 -3.245 -25.885 1.00 75.38 91 LYS A O 1
ATOM 703 N N . GLY A 1 92 ? 13.017 -3.507 -28.105 1.00 69.94 92 GLY A N 1
ATOM 704 C CA . GLY A 1 92 ? 12.036 -2.428 -28.276 1.00 69.94 92 GLY A CA 1
ATOM 705 C C . GLY A 1 92 ? 10.681 -2.684 -27.603 1.00 69.94 92 GLY A C 1
ATOM 706 O O . GLY A 1 92 ? 9.940 -1.739 -27.362 1.00 69.94 92 GLY A O 1
ATOM 707 N N . HIS A 1 93 ? 10.354 -3.941 -27.281 1.00 76.56 93 HIS A N 1
ATOM 708 C CA . HIS A 1 93 ? 9.123 -4.298 -26.578 1.00 76.56 93 HIS A CA 1
ATOM 709 C C . HIS A 1 93 ? 9.375 -5.341 -25.486 1.00 76.56 93 HIS A C 1
ATOM 711 O O . HIS A 1 93 ? 9.951 -6.406 -25.739 1.00 76.56 93 HIS A O 1
ATOM 717 N N . TRP A 1 94 ? 8.900 -5.038 -24.283 1.00 77.75 94 TRP A N 1
ATOM 718 C CA . TRP A 1 94 ? 8.930 -5.906 -23.116 1.00 77.75 94 TRP A CA 1
ATOM 719 C C . TRP A 1 94 ? 7.556 -5.880 -22.453 1.00 77.75 94 TRP A C 1
ATOM 721 O O . TRP A 1 94 ? 6.985 -4.807 -22.293 1.00 77.75 94 TRP A O 1
ATOM 731 N N . GLU A 1 95 ? 7.038 -7.054 -22.088 1.00 78.12 95 GLU A N 1
ATOM 732 C CA . GLU A 1 95 ? 5.736 -7.187 -21.418 1.00 78.12 95 GLU A CA 1
ATOM 733 C C . GLU A 1 95 ? 5.719 -6.494 -20.050 1.00 78.12 95 GLU A C 1
ATOM 735 O O . GLU A 1 95 ? 4.664 -6.076 -19.593 1.00 78.12 95 GLU A O 1
ATOM 740 N N . GLY A 1 96 ? 6.885 -6.330 -19.418 1.00 78.25 96 GLY A N 1
ATOM 741 C CA . GLY A 1 96 ? 7.028 -5.710 -18.105 1.00 78.25 96 GLY A CA 1
ATOM 742 C C . GLY A 1 96 ? 7.351 -6.720 -16.998 1.00 78.25 96 GLY A C 1
ATOM 743 O O . GLY A 1 96 ? 7.428 -7.930 -17.242 1.00 78.25 96 GLY A O 1
ATOM 744 N N . PRO A 1 97 ? 7.562 -6.244 -15.759 1.00 76.88 97 PRO A N 1
ATOM 745 C CA . PRO A 1 97 ? 7.803 -7.116 -14.618 1.00 76.88 97 PRO A CA 1
ATOM 746 C C . PRO A 1 97 ? 6.549 -7.948 -14.305 1.00 76.88 97 PRO A C 1
ATOM 748 O O . PRO A 1 97 ? 5.425 -7.520 -14.571 1.00 76.88 97 PRO A O 1
ATOM 751 N N . ASN A 1 98 ? 6.736 -9.154 -13.758 1.00 80.62 98 ASN A N 1
ATOM 752 C CA . ASN A 1 98 ? 5.645 -10.079 -13.416 1.00 80.62 98 ASN A CA 1
ATOM 753 C C . ASN A 1 98 ? 4.657 -10.334 -14.579 1.00 80.62 98 ASN A C 1
ATOM 755 O O . ASN A 1 98 ? 3.448 -10.254 -14.380 1.00 80.62 98 ASN A O 1
ATOM 759 N N . TYR A 1 99 ? 5.157 -10.607 -15.792 1.00 79.81 99 TYR A N 1
ATOM 760 C CA . TYR A 1 99 ? 4.334 -10.830 -17.000 1.00 79.81 99 TYR A CA 1
ATOM 761 C C . TYR A 1 99 ? 3.416 -9.644 -17.364 1.00 79.81 99 TYR A C 1
ATOM 763 O O . TYR A 1 99 ? 2.305 -9.832 -17.854 1.00 79.81 99 TYR A O 1
ATOM 771 N N . GLY A 1 100 ? 3.848 -8.415 -17.065 1.00 80.50 100 GLY A N 1
ATOM 772 C CA . GLY A 1 100 ? 3.084 -7.193 -17.344 1.00 80.50 100 GLY A CA 1
ATOM 773 C C . GLY A 1 100 ? 1.963 -6.876 -16.352 1.00 80.50 100 GLY A C 1
ATOM 774 O O . GLY A 1 100 ? 1.235 -5.899 -16.537 1.00 80.50 100 GLY A O 1
ATOM 775 N N . ILE A 1 101 ? 1.842 -7.651 -15.267 1.00 82.44 101 ILE A N 1
ATOM 776 C CA . ILE A 1 101 ? 0.869 -7.387 -14.196 1.00 82.44 101 ILE A CA 1
ATOM 777 C C . ILE A 1 101 ? 1.213 -6.086 -13.461 1.00 82.44 101 ILE A C 1
ATOM 779 O O . ILE A 1 101 ? 0.327 -5.282 -13.174 1.00 82.44 101 ILE A O 1
ATOM 783 N N . THR A 1 102 ? 2.498 -5.865 -13.168 1.00 85.50 102 THR A N 1
ATOM 784 C CA . THR A 1 102 ? 2.983 -4.637 -12.526 1.00 85.50 102 THR A CA 1
ATOM 785 C C . THR A 1 102 ? 3.287 -3.590 -13.593 1.00 85.50 102 THR A C 1
ATOM 787 O O . THR A 1 102 ? 4.438 -3.427 -14.001 1.00 85.50 102 THR A O 1
ATOM 790 N N . SER A 1 103 ? 2.237 -2.927 -14.080 1.00 86.25 103 SER A N 1
ATOM 791 C CA . SER A 1 103 ? 2.290 -1.916 -15.142 1.00 86.25 103 SER A CA 1
ATOM 792 C C . SER A 1 103 ? 1.453 -0.677 -14.796 1.00 86.25 103 SER A C 1
ATOM 794 O O . SER A 1 103 ? 0.476 -0.745 -14.046 1.00 86.25 103 SER A O 1
ATOM 796 N N . PHE A 1 104 ? 1.842 0.472 -15.361 1.00 86.44 104 PHE A N 1
ATOM 797 C CA . PHE A 1 104 ? 1.139 1.757 -15.217 1.00 86.44 104 PHE A CA 1
ATOM 798 C C . PHE A 1 104 ? 0.408 2.190 -16.501 1.00 86.44 104 PHE A C 1
ATOM 800 O O . PHE A 1 104 ? -0.121 3.296 -16.563 1.00 86.44 104 PHE A O 1
ATOM 807 N N . ASP A 1 105 ? 0.342 1.317 -17.511 1.00 87.31 105 ASP A N 1
ATOM 808 C CA . ASP A 1 105 ? -0.241 1.630 -18.825 1.00 87.31 105 ASP A CA 1
ATOM 809 C C . ASP A 1 105 ? -1.776 1.679 -18.801 1.00 87.31 105 ASP A C 1
ATOM 811 O O . ASP A 1 105 ? -2.403 2.381 -19.592 1.00 87.31 105 ASP A O 1
ATOM 815 N N . ASN A 1 106 ? -2.397 0.936 -17.879 1.00 91.25 106 ASN A N 1
ATOM 816 C CA . ASN A 1 106 ? -3.847 0.861 -17.719 1.00 91.25 106 ASN A CA 1
ATOM 817 C C . ASN A 1 106 ? -4.251 1.208 -16.289 1.00 91.25 106 ASN A C 1
ATOM 819 O O . ASN A 1 106 ? -3.608 0.778 -15.332 1.00 91.25 106 ASN A O 1
ATOM 823 N N . ILE A 1 107 ? -5.395 1.880 -16.129 1.00 91.62 107 ILE A N 1
ATOM 824 C CA . ILE A 1 107 ? -5.893 2.288 -14.807 1.00 91.62 107 ILE A CA 1
ATOM 825 C C . ILE A 1 107 ? -6.113 1.099 -13.854 1.00 91.62 107 ILE A C 1
ATOM 827 O O . ILE A 1 107 ? -5.840 1.209 -12.663 1.00 91.62 107 ILE A O 1
ATOM 831 N N . GLY A 1 108 ? -6.554 -0.055 -14.369 1.00 91.12 108 GLY A N 1
ATOM 832 C CA . GLY A 1 108 ? -6.776 -1.263 -13.565 1.00 91.12 108 GLY A CA 1
ATOM 833 C C . GLY A 1 108 ? -5.482 -1.849 -12.992 1.00 91.12 108 GLY A C 1
ATOM 834 O O . GLY A 1 108 ? -5.385 -2.066 -11.785 1.00 91.12 108 GLY A O 1
ATOM 835 N N . PHE A 1 109 ? -4.470 -2.053 -13.841 1.00 89.69 109 PHE A N 1
ATOM 836 C CA . PHE A 1 109 ? -3.161 -2.561 -13.415 1.00 89.69 109 PHE A CA 1
ATOM 837 C C . PHE A 1 109 ? -2.403 -1.549 -12.546 1.00 89.69 109 PHE A C 1
ATOM 839 O O . PHE A 1 109 ? -1.777 -1.939 -11.557 1.00 89.69 109 PHE A O 1
ATOM 846 N N . ALA A 1 110 ? -2.559 -0.249 -12.819 1.00 90.00 110 ALA A N 1
ATOM 847 C CA . ALA A 1 110 ? -2.004 0.810 -11.984 1.00 90.00 110 ALA A CA 1
ATOM 848 C C . ALA A 1 110 ? -2.591 0.777 -10.563 1.00 90.00 110 ALA A C 1
ATOM 850 O O . ALA A 1 110 ? -1.843 0.829 -9.589 1.00 90.00 110 ALA A O 1
ATOM 851 N N . MET A 1 111 ? -3.915 0.625 -10.417 1.00 90.25 111 MET A N 1
ATOM 852 C CA . MET A 1 111 ? -4.552 0.504 -9.098 1.00 90.25 111 MET A CA 1
ATOM 853 C C . MET A 1 111 ? -4.089 -0.742 -8.335 1.00 90.25 111 MET A C 1
ATOM 855 O O . MET A 1 111 ? -3.856 -0.657 -7.131 1.00 90.25 111 MET A O 1
ATOM 859 N N . LEU A 1 112 ? -3.923 -1.880 -9.016 1.00 90.31 112 LEU A N 1
ATOM 860 C CA . LEU A 1 112 ? -3.419 -3.110 -8.398 1.00 90.31 112 LEU A CA 1
ATOM 861 C C . LEU A 1 112 ? -1.972 -2.946 -7.914 1.00 90.31 112 LEU A C 1
ATOM 863 O O . LEU A 1 112 ? -1.654 -3.304 -6.781 1.00 90.31 112 LEU A O 1
ATOM 867 N N . THR A 1 113 ? -1.123 -2.330 -8.735 1.00 89.06 113 THR A N 1
ATOM 868 C CA . THR A 1 113 ? 0.273 -2.026 -8.391 1.00 89.06 113 THR A CA 1
ATOM 869 C C . THR A 1 113 ? 0.353 -1.055 -7.207 1.00 89.06 113 THR A C 1
ATOM 871 O O . THR A 1 113 ? 1.114 -1.274 -6.267 1.00 89.06 113 THR A O 1
ATOM 874 N N . VAL A 1 114 ? -0.487 -0.014 -7.185 1.00 89.56 114 VAL A N 1
ATOM 875 C CA . VAL A 1 114 ? -0.582 0.928 -6.057 1.00 89.56 114 VAL A CA 1
ATOM 876 C C . VAL A 1 114 ? -1.079 0.234 -4.789 1.00 89.56 114 VAL A C 1
ATOM 878 O O . VAL A 1 114 ? -0.532 0.471 -3.713 1.00 89.56 114 VAL A O 1
ATOM 881 N N . PHE A 1 115 ? -2.073 -0.650 -4.895 1.00 89.00 115 PHE A N 1
ATOM 882 C CA . PHE A 1 115 ? -2.547 -1.441 -3.762 1.00 89.00 115 PHE A CA 1
ATOM 883 C C . PHE A 1 115 ? -1.420 -2.302 -3.180 1.00 89.00 115 PHE A C 1
ATOM 885 O O . PHE A 1 115 ? -1.188 -2.263 -1.972 1.00 89.00 115 PHE A O 1
ATOM 892 N N . GLN A 1 116 ? -0.660 -2.996 -4.030 1.00 88.12 116 GLN A N 1
ATOM 893 C CA . GLN A 1 116 ? 0.512 -3.766 -3.616 1.00 88.12 116 GLN A CA 1
ATOM 894 C C . GLN A 1 116 ? 1.542 -2.881 -2.890 1.00 88.12 116 GLN A C 1
ATOM 896 O O . GLN A 1 116 ? 1.957 -3.212 -1.778 1.00 88.12 116 GLN A O 1
ATOM 901 N N . CYS A 1 117 ? 1.858 -1.697 -3.426 1.00 86.69 117 CYS A N 1
ATOM 902 C CA . CYS A 1 117 ? 2.739 -0.733 -2.759 1.00 86.69 117 CYS A CA 1
ATOM 903 C C . CYS A 1 117 ? 2.229 -0.307 -1.369 1.00 86.69 117 CYS A C 1
ATOM 905 O O . CYS A 1 117 ? 3.008 -0.222 -0.419 1.00 86.69 117 CYS A O 1
ATOM 907 N N . ILE A 1 118 ? 0.921 -0.072 -1.222 1.00 87.62 118 ILE A N 1
ATOM 908 C CA . ILE A 1 118 ? 0.297 0.338 0.047 1.00 87.62 118 ILE A CA 1
ATOM 909 C C . ILE A 1 118 ? 0.365 -0.773 1.106 1.00 87.62 118 ILE A C 1
ATOM 911 O O . ILE A 1 118 ? 0.506 -0.478 2.294 1.00 87.62 118 ILE A O 1
ATOM 915 N N . THR A 1 119 ? 0.318 -2.044 0.694 1.00 85.75 119 THR A N 1
ATOM 916 C CA . THR A 1 119 ? 0.45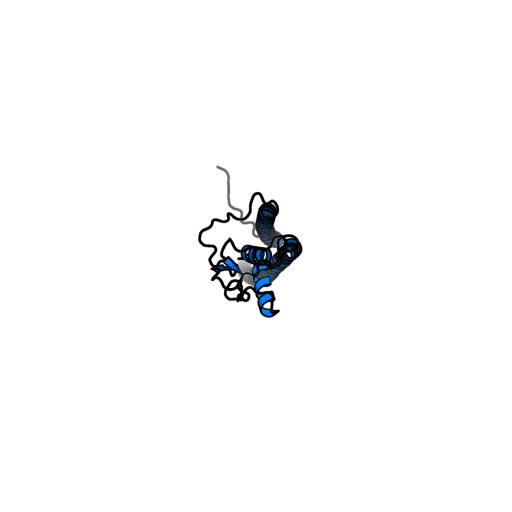1 -3.192 1.611 1.00 85.75 119 THR A CA 1
ATOM 917 C C . THR A 1 119 ? 1.869 -3.399 2.157 1.00 85.75 119 THR A C 1
ATOM 919 O O . THR A 1 119 ? 2.054 -4.213 3.060 1.00 85.75 119 THR A O 1
ATOM 922 N N . MET A 1 120 ? 2.856 -2.633 1.672 1.00 78.31 120 MET A N 1
ATOM 923 C CA . MET A 1 120 ? 4.279 -2.755 2.018 1.00 78.31 120 MET A CA 1
ATOM 924 C C . MET A 1 120 ? 4.908 -4.122 1.682 1.00 78.31 120 MET A C 1
ATOM 926 O O . MET A 1 120 ? 5.952 -4.463 2.235 1.00 78.31 120 MET A O 1
ATOM 930 N N . GLU A 1 121 ? 4.336 -4.869 0.741 1.00 79.62 121 GLU A N 1
ATOM 931 C CA . GLU A 1 121 ? 4.885 -6.127 0.216 1.00 79.62 121 GLU A CA 1
ATOM 932 C C . GLU A 1 121 ? 5.311 -5.947 -1.246 1.00 79.62 121 GLU A C 1
ATOM 934 O O . GLU A 1 121 ? 4.544 -5.443 -2.066 1.00 79.62 121 GLU A O 1
ATOM 939 N N . GLY A 1 122 ? 6.559 -6.301 -1.578 1.00 77.44 122 GLY A N 1
ATOM 940 C CA . GLY A 1 122 ? 7.111 -6.175 -2.939 1.00 77.44 122 GLY A CA 1
ATOM 941 C C . GLY A 1 122 ? 7.204 -4.743 -3.503 1.00 77.44 122 GLY A C 1
ATOM 942 O O . GLY A 1 122 ? 7.454 -4.564 -4.692 1.00 77.44 122 GLY A O 1
ATOM 943 N N . TRP A 1 123 ? 7.011 -3.707 -2.679 1.00 80.06 123 TRP A N 1
ATOM 944 C CA . TRP A 1 123 ? 7.051 -2.299 -3.106 1.00 80.06 123 TRP A CA 1
ATOM 945 C C . TRP A 1 123 ? 8.459 -1.827 -3.504 1.00 80.06 123 TRP A C 1
ATOM 947 O O . TRP A 1 123 ? 8.595 -0.954 -4.359 1.00 80.06 123 TRP A O 1
ATOM 957 N N . THR A 1 124 ? 9.506 -2.407 -2.905 1.00 77.19 124 THR A N 1
ATOM 958 C CA . THR A 1 124 ? 10.907 -2.096 -3.229 1.00 77.19 124 THR A CA 1
ATOM 959 C C . THR A 1 124 ? 11.250 -2.507 -4.652 1.00 77.19 124 THR A C 1
ATOM 961 O O . THR A 1 124 ? 11.898 -1.750 -5.366 1.00 77.19 124 THR A O 1
ATOM 964 N N . ASP A 1 125 ? 10.764 -3.667 -5.092 1.00 78.62 125 ASP A N 1
ATOM 965 C CA . ASP A 1 125 ? 11.021 -4.173 -6.440 1.00 78.62 125 ASP A CA 1
ATOM 966 C C . ASP A 1 125 ? 10.338 -3.285 -7.484 1.00 78.62 125 ASP A C 1
ATOM 968 O O . ASP A 1 125 ? 10.944 -2.920 -8.488 1.00 78.62 125 ASP A O 1
ATOM 972 N N . ILE A 1 126 ? 9.109 -2.839 -7.202 1.00 82.12 126 ILE A N 1
ATOM 973 C CA . ILE A 1 126 ? 8.367 -1.891 -8.047 1.00 82.12 126 ILE A CA 1
ATOM 974 C C . ILE A 1 126 ? 9.106 -0.547 -8.148 1.00 82.12 126 ILE A C 1
ATOM 976 O O . ILE A 1 126 ? 9.212 0.020 -9.240 1.00 82.12 126 ILE A O 1
ATOM 980 N N . LEU A 1 127 ? 9.649 -0.050 -7.030 1.00 79.56 127 LEU A N 1
ATOM 981 C CA . LEU A 1 127 ? 10.459 1.167 -7.014 1.00 79.56 127 LEU A CA 1
ATOM 982 C C . LEU A 1 127 ? 11.701 1.008 -7.901 1.00 79.56 127 LEU A C 1
ATOM 984 O O . LEU A 1 127 ? 11.929 1.866 -8.749 1.00 79.56 127 LEU A O 1
ATOM 988 N N . TYR A 1 128 ? 12.447 -0.094 -7.768 1.00 76.81 128 TYR A N 1
ATOM 989 C CA . TYR A 1 128 ? 13.636 -0.353 -8.588 1.00 76.81 128 TYR A CA 1
ATOM 990 C C . TYR A 1 128 ? 13.323 -0.547 -10.067 1.00 76.81 128 TYR A C 1
ATOM 992 O O . TYR A 1 128 ? 14.070 -0.071 -10.912 1.00 76.81 128 TYR A O 1
ATOM 1000 N N . HIS A 1 129 ? 12.220 -1.213 -10.406 1.00 78.94 129 HIS A N 1
ATOM 1001 C CA . HIS A 1 129 ? 11.803 -1.347 -11.800 1.00 78.94 129 HIS A CA 1
ATOM 1002 C C . HIS A 1 129 ? 11.448 0.004 -12.425 1.00 78.94 129 HIS A C 1
ATOM 1004 O O . HIS A 1 129 ? 11.730 0.233 -13.599 1.00 78.94 129 HIS A O 1
ATOM 1010 N N . THR A 1 130 ? 10.862 0.910 -11.640 1.00 80.38 130 THR A N 1
ATOM 1011 C CA . THR A 1 130 ? 10.540 2.265 -12.103 1.00 80.38 130 THR A CA 1
ATOM 1012 C C . THR A 1 130 ? 11.796 3.139 -12.195 1.00 80.38 130 THR A C 1
ATOM 1014 O O . THR A 1 130 ? 11.930 3.932 -13.126 1.00 80.38 130 THR A O 1
ATOM 1017 N N . ASP A 1 131 ? 12.742 2.944 -11.274 1.00 77.62 131 ASP A N 1
ATOM 1018 C CA . ASP A 1 131 ? 14.052 3.598 -11.265 1.00 77.62 131 ASP A CA 1
ATOM 1019 C C . ASP A 1 131 ? 14.887 3.213 -12.494 1.00 77.62 131 ASP A C 1
ATOM 1021 O O . ASP A 1 131 ? 15.338 4.071 -13.249 1.00 77.62 131 ASP A O 1
ATOM 1025 N N . ASP A 1 132 ? 14.961 1.914 -12.787 1.00 76.31 132 ASP A N 1
ATOM 1026 C CA . ASP A 1 132 ? 15.633 1.384 -13.973 1.00 76.31 132 ASP A CA 1
ATOM 1027 C C . ASP A 1 132 ? 14.989 1.889 -15.285 1.00 76.31 132 ASP A C 1
ATOM 1029 O O . ASP A 1 132 ? 15.673 1.972 -16.307 1.00 76.31 132 ASP A O 1
ATOM 1033 N N . ALA A 1 133 ? 13.699 2.249 -15.282 1.00 77.38 133 ALA A N 1
ATOM 1034 C CA . ALA A 1 133 ? 12.978 2.714 -16.470 1.00 77.38 133 ALA A CA 1
ATOM 1035 C C . ALA A 1 133 ? 13.080 4.233 -16.717 1.00 77.38 133 ALA A C 1
ATOM 1037 O O . ALA A 1 133 ? 13.255 4.657 -17.861 1.00 77.38 133 ALA A O 1
ATOM 1038 N N . ILE A 1 134 ? 12.934 5.058 -15.673 1.00 76.94 134 ILE A N 1
ATOM 1039 C CA . ILE A 1 134 ? 12.785 6.526 -15.789 1.00 76.94 134 ILE A CA 1
ATOM 1040 C C . ILE A 1 134 ? 13.942 7.283 -15.108 1.00 76.94 134 ILE A C 1
ATOM 1042 O O . ILE A 1 134 ? 14.233 8.418 -15.491 1.00 76.94 134 ILE A O 1
ATOM 1046 N N . GLY A 1 135 ? 14.642 6.652 -14.164 1.00 71.81 135 GLY A N 1
ATOM 1047 C CA . GLY A 1 135 ? 15.704 7.240 -13.346 1.00 71.81 135 GLY A CA 1
ATOM 1048 C C . GLY A 1 135 ? 15.243 7.702 -11.955 1.00 71.81 135 GLY A C 1
ATOM 1049 O O . GLY A 1 135 ? 14.054 7.890 -11.681 1.00 71.81 135 GLY A O 1
ATOM 1050 N N . ASP A 1 136 ? 16.221 7.948 -11.086 1.00 69.44 136 ASP A N 1
ATOM 1051 C CA . ASP A 1 136 ? 16.062 8.108 -9.632 1.00 69.44 136 ASP A CA 1
ATOM 1052 C C . ASP A 1 136 ? 15.516 9.466 -9.194 1.00 69.44 136 ASP A C 1
ATOM 1054 O O . ASP A 1 136 ? 14.761 9.568 -8.223 1.00 69.44 136 ASP A O 1
ATOM 1058 N N . ARG A 1 137 ? 15.850 10.528 -9.931 1.00 71.56 137 ARG A N 1
ATOM 1059 C CA . ARG A 1 137 ? 15.685 11.927 -9.488 1.00 71.56 137 ARG A CA 1
ATOM 1060 C C . ARG A 1 137 ? 14.272 12.372 -9.135 1.00 71.56 137 ARG A C 1
ATOM 1062 O O . ARG A 1 137 ? 14.134 13.302 -8.346 1.00 71.56 137 ARG A O 1
ATOM 1069 N N . PHE A 1 138 ? 13.240 11.788 -9.731 1.00 74.75 138 PHE A N 1
ATOM 1070 C CA . PHE A 1 138 ? 11.850 12.201 -9.488 1.00 74.75 138 PHE A CA 1
ATOM 1071 C C . PHE A 1 138 ? 10.973 11.069 -8.959 1.00 74.75 138 PHE A C 1
ATOM 1073 O O . PHE A 1 138 ? 9.877 11.322 -8.462 1.00 74.75 138 PHE A O 1
ATOM 1080 N N . ASN A 1 139 ? 11.469 9.834 -9.001 1.00 75.88 139 ASN A N 1
ATOM 1081 C CA . ASN A 1 139 ? 10.708 8.655 -8.626 1.00 75.88 139 ASN A CA 1
ATOM 1082 C C . ASN A 1 139 ? 10.372 8.656 -7.120 1.00 75.88 139 ASN A C 1
ATOM 1084 O O . ASN A 1 139 ? 9.234 8.407 -6.712 1.00 75.88 139 ASN A O 1
ATOM 1088 N N . TYR A 1 140 ? 11.327 9.071 -6.278 1.00 75.06 140 TYR A N 1
ATOM 1089 C CA . TYR A 1 140 ? 11.111 9.178 -4.831 1.00 75.06 140 TYR A CA 1
ATOM 1090 C C . TYR A 1 140 ? 10.034 10.213 -4.457 1.00 75.06 140 TYR A C 1
ATOM 1092 O O . TYR A 1 140 ? 9.304 10.005 -3.490 1.00 75.06 140 TYR A O 1
ATOM 1100 N N . LEU A 1 141 ? 9.874 11.302 -5.220 1.00 80.25 141 LEU A N 1
ATOM 1101 C CA . LEU A 1 141 ? 8.859 12.324 -4.926 1.00 80.25 141 LEU A CA 1
ATOM 1102 C C . LEU A 1 141 ? 7.430 11.811 -5.117 1.00 80.25 141 LEU A C 1
ATOM 1104 O O . LEU A 1 141 ? 6.515 12.347 -4.500 1.00 80.25 141 LEU A O 1
ATOM 1108 N N . TYR A 1 142 ? 7.232 10.780 -5.937 1.00 84.00 142 TYR A N 1
ATOM 1109 C CA . TYR A 1 142 ? 5.926 10.162 -6.146 1.00 84.00 142 TYR A CA 1
ATOM 1110 C C . TYR A 1 142 ? 5.668 9.021 -5.153 1.00 84.00 142 TYR A C 1
ATOM 1112 O O . TYR A 1 142 ? 4.660 9.026 -4.443 1.00 84.00 142 TYR A O 1
ATOM 1120 N N . PHE A 1 143 ? 6.592 8.060 -5.052 1.00 81.25 143 PHE A N 1
ATOM 1121 C CA . PHE A 1 143 ? 6.372 6.845 -4.260 1.00 81.25 143 PHE A CA 1
ATOM 1122 C C . PHE A 1 143 ? 6.384 7.090 -2.748 1.00 81.25 143 PHE A C 1
ATOM 1124 O O . PHE A 1 143 ? 5.590 6.488 -2.026 1.00 81.25 143 PHE A O 1
ATOM 1131 N N . ILE A 1 144 ? 7.234 7.988 -2.245 1.00 80.88 144 ILE A N 1
ATOM 1132 C CA . ILE A 1 144 ? 7.359 8.243 -0.803 1.00 80.88 144 ILE A CA 1
ATOM 1133 C C . ILE A 1 144 ? 6.071 8.813 -0.187 1.00 80.88 144 ILE A C 1
ATOM 1135 O O . ILE A 1 144 ? 5.557 8.202 0.756 1.00 80.88 144 ILE A O 1
ATOM 1139 N N . PRO A 1 145 ? 5.488 9.925 -0.682 1.00 82.94 145 PRO A N 1
ATOM 1140 C CA . PRO A 1 145 ? 4.237 10.429 -0.122 1.00 82.94 145 PRO A CA 1
ATOM 1141 C C . PRO A 1 145 ? 3.069 9.464 -0.353 1.00 82.94 145 PRO A C 1
ATOM 1143 O O . PRO A 1 145 ? 2.224 9.329 0.531 1.00 82.94 145 PRO A O 1
ATOM 1146 N N . LEU A 1 146 ? 3.040 8.751 -1.485 1.00 85.25 146 LEU A N 1
ATOM 1147 C CA . LEU A 1 146 ? 2.011 7.751 -1.775 1.00 85.25 146 LEU A CA 1
ATOM 1148 C C . LEU A 1 146 ? 2.023 6.611 -0.750 1.00 85.25 146 LEU A C 1
ATOM 1150 O O . LEU A 1 146 ? 0.968 6.252 -0.227 1.00 85.25 146 LEU A O 1
ATOM 1154 N N . ILE A 1 147 ? 3.198 6.068 -0.418 1.00 82.88 147 ILE A N 1
ATOM 1155 C CA . ILE A 1 147 ? 3.307 4.973 0.550 1.00 82.88 147 ILE A CA 1
ATOM 1156 C C . ILE A 1 147 ? 3.025 5.477 1.963 1.00 82.88 147 ILE A C 1
ATOM 1158 O O . ILE A 1 147 ? 2.284 4.822 2.690 1.00 82.88 147 ILE A O 1
ATOM 1162 N N . ILE A 1 148 ? 3.541 6.643 2.362 1.00 82.25 148 ILE A N 1
ATOM 1163 C CA . ILE A 1 148 ? 3.292 7.197 3.703 1.00 82.25 148 ILE A CA 1
ATOM 1164 C C . ILE A 1 148 ? 1.796 7.452 3.912 1.00 82.25 148 ILE A C 1
ATOM 1166 O O . ILE A 1 148 ? 1.217 6.949 4.874 1.00 82.25 148 ILE A O 1
ATOM 1170 N N . LEU A 1 149 ? 1.152 8.195 3.008 1.00 85.00 149 LEU A N 1
ATOM 1171 C CA . LEU A 1 149 ? -0.261 8.546 3.146 1.00 85.00 149 LEU A CA 1
ATOM 1172 C C . LEU A 1 149 ? -1.170 7.328 2.948 1.00 85.00 149 LEU A C 1
ATOM 1174 O O . LEU A 1 149 ? -2.089 7.116 3.739 1.00 85.00 149 LEU A O 1
ATOM 1178 N N . GLY A 1 150 ? -0.896 6.507 1.933 1.00 86.12 150 GLY A N 1
ATOM 1179 C CA . GLY A 1 150 ? -1.713 5.346 1.587 1.00 86.12 150 GLY A CA 1
ATOM 1180 C C . GLY A 1 150 ? -1.668 4.246 2.645 1.00 86.12 150 GLY A C 1
ATOM 1181 O O . GLY A 1 150 ? -2.715 3.765 3.080 1.00 86.12 150 GLY A O 1
ATOM 1182 N N . SER A 1 151 ? -0.469 3.873 3.103 1.00 83.25 151 SER A N 1
ATOM 1183 C CA . SER A 1 151 ? -0.291 2.820 4.114 1.00 83.25 151 SER A CA 1
ATOM 1184 C C . SER A 1 151 ? -0.836 3.230 5.479 1.00 83.25 151 SER A C 1
ATOM 1186 O O . SER A 1 151 ? -1.523 2.441 6.130 1.00 83.25 151 SER A O 1
ATOM 1188 N N . PHE A 1 152 ? -0.617 4.485 5.888 1.00 81.06 152 PHE A N 1
ATOM 1189 C CA . PHE A 1 152 ? -1.128 4.996 7.154 1.00 81.06 152 PHE A CA 1
ATOM 1190 C C . PHE A 1 152 ? -2.655 5.036 7.143 1.00 81.06 152 PHE A C 1
ATOM 1192 O O . PHE A 1 152 ? -3.295 4.584 8.092 1.00 81.06 152 PHE A O 1
ATOM 1199 N N . PHE A 1 153 ? -3.251 5.519 6.052 1.00 87.19 153 PHE A N 1
ATOM 1200 C CA . PHE A 1 153 ? -4.699 5.555 5.899 1.00 87.19 153 PHE A CA 1
ATOM 1201 C C . PHE A 1 153 ? -5.320 4.151 5.889 1.00 87.19 153 PHE A C 1
ATOM 1203 O O . PHE A 1 153 ? -6.234 3.896 6.673 1.00 87.19 153 PHE A O 1
ATOM 1210 N N . MET A 1 154 ? -4.807 3.223 5.070 1.00 86.62 154 MET A N 1
ATOM 1211 C CA . MET A 1 154 ? -5.354 1.862 4.979 1.00 86.62 154 MET A CA 1
ATOM 1212 C C . MET A 1 154 ? -5.243 1.092 6.297 1.00 86.62 154 MET A C 1
ATOM 1214 O O . MET A 1 154 ? -6.223 0.485 6.730 1.00 86.62 154 MET A O 1
ATOM 1218 N N . LEU A 1 155 ? -4.089 1.143 6.974 1.00 80.56 155 LEU A N 1
ATOM 1219 C CA . LEU A 1 155 ? -3.915 0.478 8.269 1.00 80.56 155 LEU A CA 1
ATOM 1220 C C . LEU A 1 155 ? -4.871 1.053 9.317 1.00 80.56 155 LEU A C 1
ATOM 1222 O O . LEU A 1 155 ? -5.553 0.297 10.006 1.00 80.56 155 LEU A O 1
ATOM 1226 N N . ASN A 1 156 ? -4.984 2.379 9.404 1.00 81.50 156 ASN A N 1
ATOM 1227 C CA . ASN A 1 156 ? -5.890 3.017 10.358 1.00 81.50 156 ASN A CA 1
ATOM 1228 C C . ASN A 1 156 ? -7.364 2.723 10.063 1.00 81.50 156 ASN A C 1
ATOM 1230 O O . ASN A 1 156 ? -8.141 2.552 11.001 1.00 81.50 156 ASN A O 1
ATOM 1234 N N . LEU A 1 157 ? -7.753 2.621 8.790 1.00 87.69 157 LEU A N 1
ATOM 1235 C CA . LEU A 1 157 ? -9.114 2.262 8.398 1.00 87.69 157 LEU A CA 1
ATOM 1236 C C . LEU A 1 157 ? -9.446 0.831 8.823 1.00 87.69 157 LEU A C 1
ATOM 1238 O O . LEU A 1 157 ? -10.461 0.610 9.483 1.00 87.69 157 LEU A O 1
ATOM 1242 N N . VAL A 1 158 ? -8.576 -0.133 8.508 1.00 86.38 158 VAL A N 1
ATOM 1243 C CA . VAL A 1 158 ? -8.776 -1.544 8.875 1.00 86.38 158 VAL A CA 1
ATOM 1244 C C . VAL A 1 158 ? -8.873 -1.701 10.392 1.00 86.38 158 VAL A C 1
ATOM 1246 O O . VAL A 1 158 ? -9.783 -2.359 10.896 1.00 86.38 158 VAL A O 1
ATOM 1249 N N . LEU A 1 159 ? -7.986 -1.045 11.140 1.00 82.88 159 LEU A N 1
ATOM 1250 C CA . LEU A 1 159 ? -8.025 -1.053 12.603 1.00 82.88 159 LEU A CA 1
ATOM 1251 C C . LEU A 1 159 ? -9.278 -0.367 13.148 1.00 82.88 159 LEU A C 1
ATOM 1253 O O . LEU A 1 159 ? -9.857 -0.853 14.117 1.00 82.88 159 LEU A O 1
ATOM 1257 N N . GLY A 1 160 ? -9.710 0.735 12.534 1.00 87.12 160 GLY A N 1
ATOM 1258 C CA . GLY A 1 160 ? -10.937 1.439 12.894 1.00 87.12 160 GLY A CA 1
ATOM 1259 C C . GLY A 1 160 ? -12.169 0.548 12.750 1.00 87.12 160 GLY A C 1
ATOM 1260 O O . GLY A 1 160 ? -12.972 0.460 13.679 1.00 87.12 160 GLY A O 1
ATOM 1261 N N . VAL A 1 161 ? -12.276 -0.178 11.634 1.00 91.25 161 VAL A N 1
ATOM 1262 C CA . VAL A 1 161 ? -13.376 -1.120 11.374 1.00 91.25 161 VAL A CA 1
ATOM 1263 C C . VAL A 1 161 ? -13.352 -2.285 12.361 1.00 91.25 161 VAL A C 1
ATOM 1265 O O . VAL A 1 161 ? -14.364 -2.562 13.003 1.00 91.25 161 VAL A O 1
ATOM 1268 N N . LEU A 1 162 ? -12.198 -2.934 12.547 1.00 87.25 162 LEU A N 1
ATOM 1269 C CA . LEU A 1 162 ? -12.062 -4.046 13.495 1.00 87.25 162 LEU A CA 1
ATOM 1270 C C . LEU A 1 162 ? -12.355 -3.605 14.933 1.00 87.25 162 LEU A C 1
ATOM 1272 O O . LEU A 1 162 ? -13.027 -4.315 15.678 1.00 87.25 162 LEU A O 1
ATOM 1276 N N . SER A 1 163 ? -11.893 -2.415 15.318 1.00 82.31 163 SER A N 1
ATOM 1277 C CA . SER A 1 163 ? -12.177 -1.816 16.623 1.00 82.31 163 SER A CA 1
ATOM 1278 C C . SER A 1 163 ? -13.675 -1.567 16.813 1.00 82.31 163 SER A C 1
ATOM 1280 O O . SER A 1 163 ? -14.217 -1.892 17.869 1.00 82.31 163 SER A O 1
ATOM 1282 N N . GLY A 1 164 ? -14.362 -1.050 15.790 1.00 86.19 164 GLY A N 1
ATOM 1283 C CA . GLY A 1 164 ? -15.811 -0.846 15.812 1.00 86.19 164 GLY A CA 1
ATOM 1284 C C . GLY A 1 164 ? -16.591 -2.154 15.964 1.00 86.19 164 GLY A C 1
ATOM 1285 O O . GLY A 1 164 ? -17.459 -2.259 16.835 1.00 86.19 164 GLY A O 1
ATOM 1286 N N . GLU A 1 165 ? -16.240 -3.177 15.183 1.00 86.31 165 GLU A N 1
ATOM 1287 C CA . GLU A 1 165 ? -16.872 -4.499 15.263 1.00 86.31 165 GLU A CA 1
ATOM 1288 C C . GLU A 1 165 ? -16.623 -5.167 16.624 1.00 86.31 165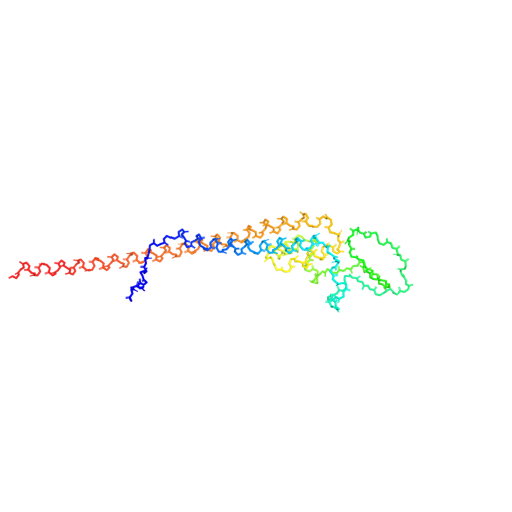 GLU A C 1
ATOM 1290 O O . GLU A 1 165 ? -17.554 -5.681 17.252 1.00 86.31 165 GLU A O 1
ATOM 1295 N N . PHE A 1 166 ? -15.398 -5.087 17.156 1.00 82.25 166 PHE A N 1
ATOM 1296 C CA . PHE A 1 166 ? -15.099 -5.600 18.492 1.00 82.25 166 PHE A CA 1
ATOM 1297 C C . PHE A 1 166 ? -15.809 -4.820 19.599 1.00 82.25 166 PHE A C 1
ATOM 1299 O O . PHE A 1 166 ? -16.251 -5.438 20.569 1.00 82.25 166 PHE A O 1
ATOM 1306 N N . ALA A 1 167 ? -15.965 -3.501 19.478 1.00 83.88 167 ALA A N 1
ATOM 1307 C CA . ALA A 1 167 ? -16.712 -2.701 20.446 1.00 83.88 167 ALA A CA 1
ATOM 1308 C C . ALA A 1 167 ? -18.189 -3.120 20.492 1.00 83.88 167 ALA A C 1
ATOM 1310 O O . ALA A 1 167 ? -18.729 -3.366 21.572 1.00 83.88 167 ALA A O 1
ATOM 1311 N N . LYS A 1 168 ? -18.814 -3.300 19.323 1.00 85.44 168 LYS A N 1
ATOM 1312 C CA . LYS A 1 168 ? -20.200 -3.769 19.196 1.00 85.44 168 LYS A CA 1
ATOM 1313 C C . LYS A 1 168 ? -20.394 -5.161 19.794 1.00 85.44 168 LYS A C 1
ATOM 1315 O O . LYS A 1 168 ? -21.370 -5.404 20.508 1.00 85.44 168 LYS A O 1
ATOM 1320 N N . GLU A 1 169 ? -19.469 -6.081 19.532 1.00 81.75 169 GLU A N 1
ATOM 1321 C CA . GLU A 1 169 ? -19.552 -7.433 20.085 1.00 81.75 169 GLU A CA 1
ATOM 1322 C C . GLU A 1 169 ? -19.328 -7.443 21.605 1.00 81.75 169 GLU A C 1
ATOM 1324 O O . GLU A 1 169 ? -20.051 -8.115 22.344 1.00 81.75 169 GLU A O 1
ATOM 1329 N N . ARG A 1 170 ? -18.399 -6.624 22.114 1.00 76.56 170 ARG A N 1
ATOM 1330 C CA . ARG A 1 170 ? -18.190 -6.454 23.560 1.00 76.56 170 ARG A CA 1
ATOM 1331 C C . ARG A 1 170 ? -19.420 -5.876 24.255 1.00 76.56 170 ARG A C 1
ATOM 1333 O O . ARG A 1 170 ? -19.810 -6.415 25.290 1.00 76.56 170 ARG A O 1
ATOM 1340 N N . GLU A 1 171 ? -20.076 -4.875 23.670 1.00 87.44 171 GLU A N 1
ATOM 1341 C CA . GLU A 1 171 ? -21.305 -4.286 24.217 1.00 87.44 171 GLU A CA 1
ATOM 1342 C C . GLU A 1 171 ? -22.422 -5.338 24.351 1.00 87.44 171 GLU A C 1
ATOM 1344 O O . GLU A 1 171 ? -23.105 -5.420 25.377 1.00 87.44 171 GLU A O 1
ATOM 1349 N N . ARG A 1 172 ? -22.585 -6.212 23.348 1.00 87.44 172 ARG A N 1
ATOM 1350 C CA . ARG A 1 172 ? -23.545 -7.329 23.405 1.00 87.44 172 ARG A CA 1
ATOM 1351 C C . ARG A 1 172 ? -23.225 -8.302 24.536 1.00 87.44 172 ARG A C 1
ATOM 1353 O O . ARG A 1 172 ? -24.133 -8.737 25.250 1.00 87.44 172 ARG A O 1
ATOM 1360 N N . VAL A 1 173 ? -21.949 -8.648 24.706 1.00 89.12 173 VAL A N 1
ATOM 1361 C CA . VAL A 1 173 ? -21.494 -9.545 25.777 1.00 89.12 173 VAL A CA 1
ATOM 1362 C C . VAL A 1 173 ? -21.722 -8.915 27.153 1.00 89.12 173 VAL A C 1
ATOM 1364 O O . VAL A 1 173 ? -22.198 -9.600 28.061 1.00 89.12 173 VAL A O 1
ATOM 1367 N N . GLU A 1 174 ? -21.445 -7.623 27.320 1.00 87.19 174 GLU A N 1
ATOM 1368 C CA . GLU A 1 174 ? -21.676 -6.902 28.576 1.00 87.19 174 GLU A CA 1
ATOM 1369 C C . GLU A 1 174 ? -23.163 -6.811 28.926 1.00 87.19 174 GLU A C 1
ATOM 1371 O O . GLU A 1 174 ? -23.534 -7.153 30.050 1.00 87.19 174 GLU A O 1
ATOM 1376 N N . LYS A 1 175 ? -24.039 -6.487 27.963 1.00 88.12 175 LYS A N 1
ATOM 1377 C CA . LYS A 1 175 ? -25.500 -6.486 28.172 1.00 88.12 175 LYS A CA 1
ATOM 1378 C C . LYS A 1 175 ? -26.022 -7.855 28.609 1.00 88.12 175 LYS A C 1
ATOM 1380 O O . LYS A 1 175 ? -26.801 -7.944 29.559 1.00 88.12 175 LYS A O 1
ATOM 1385 N N . ARG A 1 176 ? -25.553 -8.941 27.978 1.00 88.56 176 ARG A N 1
ATOM 1386 C CA . ARG A 1 176 ? -25.908 -10.316 28.383 1.00 88.56 176 ARG A CA 1
ATOM 1387 C C . ARG A 1 176 ? -25.444 -10.630 29.804 1.00 88.56 176 ARG A C 1
ATOM 1389 O O . ARG A 1 176 ? -26.207 -11.196 30.585 1.00 88.56 176 ARG A O 1
ATOM 1396 N N . ARG A 1 177 ? -24.209 -10.260 30.154 1.00 88.50 177 ARG A N 1
ATOM 1397 C CA . ARG A 1 177 ? -23.654 -10.471 31.501 1.00 88.50 177 ARG A CA 1
ATOM 1398 C C . ARG A 1 177 ? -24.421 -9.681 32.561 1.00 88.50 177 ARG A C 1
ATOM 1400 O O . ARG A 1 177 ? -24.739 -10.245 33.606 1.00 88.50 177 ARG A O 1
ATOM 1407 N N . ALA A 1 178 ? -24.757 -8.422 32.284 1.00 91.88 178 ALA A N 1
ATOM 1408 C CA . ALA A 1 178 ? -25.547 -7.577 33.176 1.00 91.88 178 ALA A CA 1
ATOM 1409 C C . ALA A 1 178 ? -26.950 -8.161 33.409 1.00 91.88 178 ALA A C 1
ATOM 1411 O O . ALA A 1 178 ? -27.376 -8.291 34.555 1.00 91.88 178 ALA A O 1
ATOM 1412 N N . PHE A 1 179 ? -27.621 -8.613 32.34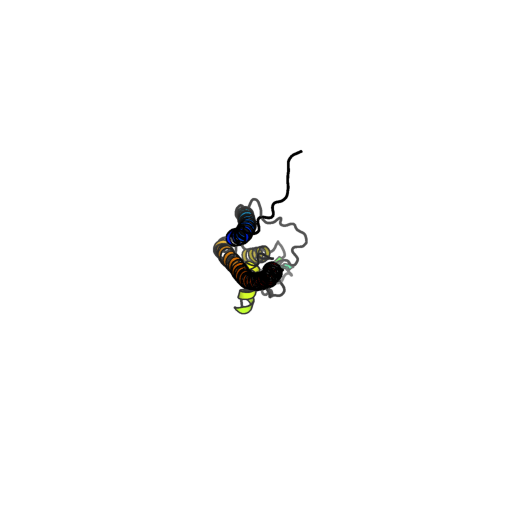5 1.00 91.50 179 PHE A N 1
ATOM 1413 C CA . PHE A 1 179 ? -28.934 -9.254 32.437 1.00 91.50 179 PHE A CA 1
ATOM 1414 C C . PHE A 1 179 ? -28.909 -10.545 33.271 1.00 91.50 179 PHE A C 1
ATOM 1416 O O . PHE A 1 179 ? -29.744 -10.740 34.154 1.00 91.50 179 PHE A O 1
ATOM 1423 N N . LEU A 1 180 ? -27.923 -11.419 33.039 1.00 89.88 180 LEU A N 1
ATOM 1424 C CA . LEU A 1 180 ? -27.761 -12.656 33.812 1.00 89.88 180 LEU A CA 1
ATOM 1425 C C . LEU A 1 180 ? -27.474 -12.378 35.294 1.00 89.88 180 LEU A C 1
ATOM 1427 O O . LEU A 1 180 ? -27.992 -13.084 36.159 1.00 89.88 180 LEU A O 1
ATOM 1431 N N . LYS A 1 181 ? -26.675 -11.349 35.597 1.00 91.81 181 LYS A N 1
ATOM 1432 C CA . LYS A 1 181 ? -26.383 -10.939 36.976 1.00 91.81 181 LYS A CA 1
ATOM 1433 C C . LYS A 1 181 ? -27.634 -10.403 37.678 1.00 91.81 181 LYS A C 1
ATOM 1435 O O . LYS A 1 181 ? -27.889 -10.803 38.810 1.00 91.81 181 LYS A O 1
ATOM 1440 N N . LEU A 1 182 ? -28.431 -9.582 36.992 1.00 93.06 182 LEU A N 1
ATOM 1441 C CA . LEU A 1 182 ? -29.682 -9.044 37.529 1.00 93.06 182 LEU A CA 1
ATOM 1442 C C . LEU A 1 182 ? -30.683 -10.162 37.859 1.00 93.06 182 LEU A C 1
ATOM 1444 O O . LEU A 1 182 ? -31.243 -10.178 38.951 1.00 93.06 182 LEU A O 1
ATOM 1448 N N . ARG A 1 183 ? -30.852 -11.150 36.965 1.00 92.62 183 ARG A N 1
ATOM 1449 C CA . ARG A 1 183 ? -31.729 -12.308 37.226 1.00 92.62 183 ARG A CA 1
ATOM 1450 C C . ARG A 1 183 ? -31.282 -13.129 38.434 1.00 92.62 183 ARG A C 1
ATOM 1452 O O . ARG A 1 183 ? -32.129 -13.582 39.195 1.00 92.62 183 ARG A O 1
ATOM 1459 N N . ARG A 1 184 ? -29.969 -13.314 38.620 1.00 92.94 184 ARG A N 1
ATOM 1460 C CA . ARG A 1 184 ? -29.430 -14.000 39.807 1.00 92.94 184 ARG A CA 1
ATOM 1461 C C . ARG A 1 184 ? -29.741 -13.227 41.089 1.00 92.94 184 ARG A C 1
ATOM 1463 O O . ARG A 1 184 ? -30.163 -13.844 42.053 1.00 92.94 184 ARG A O 1
ATOM 1470 N N . GLN A 1 185 ? -29.601 -11.900 41.080 1.00 93.75 185 GLN A N 1
ATOM 1471 C CA . GLN A 1 185 ? -29.928 -11.067 42.244 1.00 93.75 185 GLN A CA 1
ATOM 1472 C C . GLN A 1 185 ? -31.417 -11.119 42.597 1.00 93.75 185 GLN A C 1
ATOM 1474 O O . GLN A 1 185 ? -31.750 -11.336 43.755 1.00 93.75 185 GLN A O 1
ATOM 1479 N N . GLN A 1 186 ? -32.302 -11.018 41.602 1.00 94.44 186 GLN A N 1
ATOM 1480 C CA . GLN A 1 186 ? -33.749 -11.138 41.820 1.00 94.44 186 GLN A CA 1
ATOM 1481 C C . GLN A 1 186 ? -34.148 -12.505 42.388 1.00 94.44 186 GLN A C 1
ATOM 1483 O O . GLN A 1 186 ? -35.077 -12.593 43.185 1.00 94.44 186 GLN A O 1
ATOM 1488 N N . GLN A 1 187 ? -33.470 -13.577 41.969 1.00 93.56 187 GLN A N 1
ATOM 1489 C CA . GLN A 1 187 ? -33.701 -14.915 42.509 1.00 93.56 187 GLN A CA 1
ATOM 1490 C C . GLN A 1 187 ? -33.294 -14.986 43.988 1.00 93.56 187 GLN A C 1
ATOM 1492 O O . GLN A 1 187 ? -34.101 -15.400 44.815 1.00 93.56 187 GLN A O 1
ATOM 1497 N N . THR A 1 188 ? -32.092 -14.509 44.327 1.00 93.75 188 THR A N 1
ATOM 1498 C CA . THR A 1 188 ? -31.601 -14.475 45.713 1.00 93.75 188 THR A CA 1
ATOM 1499 C C . THR A 1 188 ? -32.482 -13.612 46.619 1.00 93.75 188 THR A C 1
ATOM 1501 O O . THR A 1 188 ? -32.717 -13.974 47.765 1.00 93.75 188 THR A O 1
ATOM 1504 N N . GLU A 1 189 ? -33.015 -12.498 46.114 1.00 93.75 189 GLU A N 1
ATOM 1505 C CA . GLU A 1 189 ? -33.923 -11.624 46.868 1.00 93.75 189 GLU A CA 1
ATOM 1506 C C . GLU A 1 189 ? -35.279 -12.294 47.146 1.00 93.75 189 GLU A C 1
ATOM 1508 O O . GLU A 1 189 ? -35.798 -12.210 48.258 1.00 93.75 189 GLU A O 1
ATOM 1513 N N . LYS A 1 190 ? -35.836 -13.028 46.171 1.00 93.81 190 LYS A N 1
ATOM 1514 C CA . LYS A 1 190 ? -37.061 -13.822 46.368 1.00 93.81 190 LYS A CA 1
ATOM 1515 C C . LYS A 1 190 ? -36.862 -14.949 47.377 1.00 93.81 190 LYS A C 1
ATOM 1517 O O . LYS A 1 190 ? -37.724 -15.154 48.226 1.00 93.81 190 LYS A O 1
ATOM 1522 N N . GLU A 1 191 ? -35.742 -15.663 47.282 1.00 93.38 191 GLU A N 1
ATOM 1523 C CA . GLU A 1 191 ? -35.379 -16.724 48.227 1.00 93.38 191 GLU A CA 1
ATOM 1524 C C . GLU A 1 191 ? -35.221 -16.158 49.642 1.00 93.38 191 GLU A C 1
ATOM 1526 O O . GLU A 1 191 ? -35.815 -16.681 50.582 1.00 93.38 191 GLU A O 1
ATOM 1531 N N . PHE A 1 192 ? -34.507 -15.038 49.788 1.00 94.88 192 PHE A N 1
ATOM 1532 C CA . PHE A 1 192 ? -34.337 -14.347 51.065 1.00 94.88 192 PHE A CA 1
ATOM 1533 C C . PHE A 1 192 ? -35.672 -13.904 51.685 1.00 94.88 192 PHE A C 1
ATOM 1535 O O . PHE A 1 192 ? -35.934 -14.198 52.851 1.00 94.88 192 PHE A O 1
ATOM 1542 N N . ASN A 1 193 ? -36.544 -13.255 50.907 1.00 94.50 193 ASN A N 1
ATOM 1543 C CA . ASN A 1 193 ? -37.860 -12.827 51.391 1.00 94.50 193 ASN A CA 1
ATOM 1544 C C . ASN A 1 193 ? -38.738 -14.016 51.813 1.00 94.50 193 ASN A C 1
ATOM 1546 O O . ASN A 1 193 ? -39.458 -13.921 52.805 1.00 94.50 193 ASN A O 1
ATOM 1550 N N . GLY A 1 194 ? -38.646 -15.147 51.106 1.00 94.50 194 GLY A N 1
ATOM 1551 C CA . GLY A 1 194 ? -39.328 -16.385 51.489 1.00 94.50 194 GLY A CA 1
ATOM 1552 C C . GLY A 1 194 ? -38.851 -16.943 52.835 1.00 94.50 194 GLY A C 1
ATOM 1553 O O . GLY A 1 194 ? -39.677 -17.334 53.657 1.00 94.50 194 GLY A O 1
ATOM 1554 N N . TYR A 1 195 ? -37.538 -16.930 53.097 1.00 93.19 195 TYR A N 1
ATOM 1555 C CA . TYR A 1 195 ? -36.994 -17.322 54.404 1.00 93.19 195 TYR A CA 1
ATOM 1556 C C . TYR A 1 195 ? -37.485 -16.410 55.536 1.00 93.19 195 TYR A C 1
ATOM 1558 O O . TYR A 1 195 ? -37.795 -16.902 56.620 1.00 93.19 195 TYR A O 1
ATOM 1566 N N . MET A 1 196 ? -37.584 -15.100 55.294 1.00 93.44 196 MET A N 1
ATOM 1567 C CA . MET A 1 196 ? -38.005 -14.147 56.322 1.00 93.44 196 MET A CA 1
ATOM 1568 C C . MET A 1 196 ? -39.487 -14.296 56.705 1.00 93.44 196 MET A C 1
ATOM 1570 O O . MET A 1 196 ? -39.802 -14.283 57.894 1.00 93.44 196 MET A O 1
ATOM 1574 N N . ASP A 1 197 ? -40.386 -14.495 55.731 1.00 93.56 197 ASP A N 1
ATOM 1575 C CA . ASP A 1 197 ? -41.820 -14.738 55.994 1.00 93.56 197 ASP A CA 1
ATOM 1576 C C . ASP A 1 197 ? -42.040 -16.038 56.786 1.00 93.56 197 ASP A C 1
ATOM 1578 O O . ASP A 1 197 ? -42.884 -16.087 57.677 1.00 93.56 197 ASP A O 1
ATOM 1582 N N . TRP A 1 198 ? -41.240 -17.080 56.526 1.00 93.12 198 TRP A N 1
ATOM 1583 C CA . TRP A 1 198 ? -41.309 -18.318 57.306 1.00 93.12 198 TRP A CA 1
ATOM 1584 C C . TRP A 1 198 ? -40.911 -18.104 58.775 1.00 93.12 198 TRP A C 1
ATOM 1586 O O . TRP A 1 198 ? -41.613 -18.579 59.664 1.00 93.12 198 TRP A O 1
ATOM 1596 N N . ILE A 1 199 ? -39.838 -17.344 59.040 1.00 91.25 199 ILE A N 1
ATOM 1597 C CA . ILE A 1 199 ? -39.379 -17.035 60.408 1.00 91.25 199 ILE A CA 1
ATOM 1598 C C . ILE A 1 199 ? -40.402 -16.186 61.169 1.00 91.25 199 ILE A C 1
ATOM 1600 O O . ILE A 1 199 ? -40.593 -16.396 62.358 1.00 91.25 199 ILE A O 1
ATOM 1604 N N . GLN A 1 200 ? -41.074 -15.237 60.512 1.00 90.94 200 GLN A N 1
ATOM 1605 C CA . GLN A 1 200 ? -42.065 -14.380 61.177 1.00 90.94 200 GLN A CA 1
ATOM 1606 C C . GLN A 1 200 ? -43.334 -15.120 61.621 1.00 90.94 200 GLN A C 1
ATOM 1608 O O . GLN A 1 200 ? -44.081 -14.595 62.446 1.00 90.94 200 GLN A O 1
ATOM 1613 N N . ARG A 1 201 ? -43.606 -16.301 61.056 1.00 84.06 201 ARG A N 1
ATOM 1614 C CA . ARG A 1 201 ? -44.789 -17.115 61.373 1.00 84.06 201 ARG A CA 1
ATOM 1615 C C . ARG A 1 201 ? -44.524 -18.218 62.401 1.00 84.06 201 ARG A C 1
ATOM 1617 O O . ARG A 1 201 ? -45.493 -18.837 62.839 1.00 84.06 201 ARG A O 1
ATOM 1624 N N . ALA A 1 202 ? -43.259 -18.493 62.719 1.00 74.31 202 ALA A N 1
ATOM 1625 C CA . ALA A 1 202 ? -42.834 -19.466 63.726 1.00 74.31 202 ALA A CA 1
ATOM 1626 C C . ALA A 1 202 ? -42.726 -18.806 65.108 1.00 74.31 202 ALA A C 1
ATOM 1628 O O . ALA A 1 202 ? -43.084 -19.486 66.095 1.00 74.31 202 ALA A O 1
#

pLDDT: mean 72.71, std 16.12, range [35.88, 94.88]

Secondary structure (DSSP, 8-state):
---------TTS-HHHHHHHHHHHHHHHHHHHHHHHHHHHHHHHS-SSSS-TT-TT-SS-TTEEE--TT-------PPTTS--PPTTEEE-S----GGGGTS-SSSHHHHHHHHHHHHTTSSHHHHHHHHHHHH-HHHHHHHHHHHHHHHHHHHHHHHHHHHHHHHHHHHHHHHHHHHHHHHHHHHHHHHHHHHHHHHHHH-

Foldseek 3Di:
DDDPPPPPPVPPDPCVVLVVVVVVVCVVVVVVVVVVVVVVVCVVPDPDPDPPDPPPPPQPQQWDFDDPDDPPPDPPADVQAADDDPRIDHDPDDCAPPSVLCDPPDPVSVVVNLVCLLVVHCVVVSLVSVCNRRHDPCSCVPSVVSNVVSNVVVSVVVSVVVSVVVVVVVVVVVVVVVVVVVVVVVVVVVVVVVVVVVVVVD

InterPro domains:
  IPR002077 Voltage-dependent calcium channel, alpha-1 subunit [PR00167] (124-141)
  IPR002077 Voltage-dependent calcium channel, alpha-1 subunit [PR00167] (163-187)
  IPR005821 Ion transport domain [PF00520] (47-172)
  IPR050599 Voltage-dependent calcium channel alpha-1 subunit [PTHR45628] (76-202)

Radius of gyration: 31.72 Å; chains: 1; bounding box: 73×32×101 Å

Organism: Opisthorchis viverrini (NCBI:txid6198)

Sequence (202 aa):
MEKLTFQAHPILNPFRATLINVKVTLLACSFRVVRFGQLILLFTVNPDRLPLSLPNRANLAPCTPQNLASSTSGARTQPGAFVCPENYTCKGHWEGPNYGITSFDNIGFAMLTVFQCITMEGWTDILYHTDDAIGDRFNYLYFIPLIILGSFFMLNLVLGVLSGEFAKERERVEKRRAFLKLRRQQQTEKEFNGYMDWIQRA